Protein 3WI5 (pdb70)

Structure (mmCIF, N/CA/C/O backbone):
data_3WI5
#
_entry.id   3WI5
#
_cell.length_a   143.486
_cell.length_b   143.486
_cell.length_c   178.420
_cell.angle_alpha   90.00
_cell.angle_beta   90.00
_cell.angle_gamma   120.00
#
_symmetry.space_group_name_H-M   'H 3 2'
#
loop_
_entity.id
_entity.type
_entity.pdbx_description
1 polymer 'Major outer membrane protein P.IB'
2 non-polymer 'CITRATE ANION'
3 water water
#
loop_
_atom_site.group_PDB
_atom_site.id
_atom_site.type_symbol
_atom_site.label_atom_id
_atom_site.label_alt_id
_atom_site.label_comp_id
_atom_site.label_asym_id
_atom_site.label_entity_id
_atom_site.label_seq_id
_atom_site.pdbx_PDB_ins_code
_atom_site.Cartn_x
_atom_site.Cartn_y
_atom_site.Cartn_z
_atom_site.occupancy
_atom_site.B_iso_or_equiv
_atom_site.auth_seq_id
_atom_site.auth_comp_id
_atom_site.auth_asym_id
_atom_site.auth_atom_id
_atom_site.pdbx_PDB_model_num
ATOM 1 N N . ASP A 1 1 ? -8.014 75.231 75.170 1.00 75.43 2 ASP A N 1
ATOM 2 C CA . ASP A 1 1 ? -6.734 74.637 74.718 1.00 83.24 2 ASP A CA 1
ATOM 3 C C . ASP A 1 1 ? -6.382 75.094 73.302 1.00 79.38 2 ASP A C 1
ATOM 4 O O . ASP A 1 1 ? -6.809 74.453 72.343 1.00 68.32 2 ASP A O 1
ATOM 9 N N . VAL A 1 2 ? -5.635 76.194 73.174 1.00 75.47 3 VAL A N 1
ATOM 10 C CA . VAL A 1 2 ? -5.186 76.658 71.853 1.00 58.24 3 VAL A CA 1
ATOM 11 C C . VAL A 1 2 ? -3.679 76.762 71.785 1.00 56.10 3 VAL A C 1
ATOM 12 O O . VAL A 1 2 ? -3.088 77.606 72.458 1.00 57.76 3 VAL A O 1
ATOM 16 N N . THR A 1 3 ? -3.071 75.903 70.961 1.00 49.20 4 THR A N 1
ATOM 17 C CA . THR A 1 3 ? -1.651 75.714 70.963 1.00 40.92 4 THR A CA 1
ATOM 18 C C . THR A 1 3 ? -1.012 76.109 69.620 1.00 44.75 4 THR A C 1
ATOM 19 O O . THR A 1 3 ? -1.487 75.716 68.520 1.00 44.25 4 THR A O 1
ATOM 23 N N . LEU A 1 4 ? 0.079 76.871 69.710 1.00 40.28 5 LEU A N 1
ATOM 24 C CA . LEU A 1 4 ? 0.939 77.175 68.570 1.00 37.87 5 LEU A CA 1
ATOM 25 C C . LEU A 1 4 ? 2.173 76.317 68.658 1.00 37.91 5 LEU A C 1
ATOM 26 O O . LEU A 1 4 ? 2.835 76.261 69.705 1.00 41.68 5 LEU A O 1
ATOM 31 N N . TYR A 1 5 ? 2.483 75.597 67.585 1.00 40.78 6 TYR A N 1
ATOM 32 C CA . TYR A 1 5 ? 3.588 74.629 67.614 1.00 37.15 6 TYR A CA 1
ATOM 33 C C . TYR A 1 5 ? 4.290 74.671 66.261 1.00 39.19 6 TYR A C 1
ATOM 34 O O . TYR A 1 5 ? 3.769 75.219 65.309 1.00 41.71 6 TYR A O 1
ATOM 43 N N . GLY A 1 6 ? 5.487 74.086 66.178 1.00 40.92 7 GLY A N 1
ATOM 44 C CA . GLY A 1 6 ? 6.119 73.955 64.896 1.00 38.08 7 GLY A CA 1
ATOM 45 C C . GLY A 1 6 ? 7.470 73.303 64.948 1.00 40.87 7 GLY A C 1
ATOM 46 O O . GLY A 1 6 ? 8.000 73.036 66.013 1.00 41.67 7 GLY A O 1
ATOM 47 N N . THR A 1 7 ? 8.046 73.106 63.762 1.00 37.89 8 THR A N 1
ATOM 48 C CA . THR A 1 7 ? 9.337 72.544 63.605 1.00 42.16 8 THR A CA 1
ATOM 49 C C . THR A 1 7 ? 10.114 73.432 62.657 1.00 38.40 8 THR A C 1
ATOM 50 O O . THR A 1 7 ? 9.694 73.619 61.525 1.00 39.39 8 THR A O 1
ATOM 54 N N . ILE A 1 8 ? 11.243 73.975 63.098 1.00 37.73 9 ILE A N 1
ATOM 55 C CA . ILE A 1 8 ? 12.089 74.726 62.185 1.00 33.03 9 ILE A CA 1
ATOM 56 C C . ILE A 1 8 ? 13.339 73.896 61.895 1.00 38.07 9 ILE A C 1
ATOM 57 O O . ILE A 1 8 ? 14.056 73.436 62.831 1.00 36.25 9 ILE A O 1
ATOM 62 N N . LYS A 1 9 ? 13.590 73.667 60.621 1.00 33.29 10 LYS A N 1
ATOM 63 C CA . LYS A 1 9 ? 14.709 72.840 60.245 1.00 36.72 10 LYS A CA 1
ATOM 64 C C . LYS A 1 9 ? 15.322 73.247 58.915 1.00 40.92 10 LYS A C 1
ATOM 65 O O . LYS A 1 9 ? 14.600 73.387 57.884 1.00 38.91 10 LYS A O 1
ATOM 71 N N . ALA A 1 10 ? 16.635 73.435 58.929 1.00 35.13 11 ALA A N 1
ATOM 72 C CA . ALA A 1 10 ? 17.350 73.854 57.731 1.00 40.42 11 ALA A CA 1
ATOM 73 C C . ALA A 1 10 ? 18.793 73.400 57.811 1.00 42.79 11 ALA A C 1
ATOM 74 O O . ALA A 1 10 ? 19.293 73.078 58.903 1.00 47.44 11 ALA A O 1
ATOM 76 N N . GLY A 1 11 ? 19.469 73.364 56.662 1.00 40.35 12 GLY A N 1
ATOM 77 C CA . GLY A 1 11 ? 20.907 73.109 56.666 1.00 38.46 12 GLY A CA 1
ATOM 78 C C . GLY A 1 11 ? 21.497 73.375 55.296 1.00 41.40 12 GLY A C 1
ATOM 79 O O . GLY A 1 11 ? 20.983 74.210 54.526 1.00 41.88 12 GLY A O 1
ATOM 80 N N . VAL A 1 12 ? 22.566 72.638 54.963 1.00 35.60 13 VAL A N 1
ATOM 81 C CA . VAL A 1 12 ? 23.173 72.765 53.672 1.00 38.17 13 VAL A CA 1
ATOM 82 C C . VAL A 1 12 ? 23.448 71.416 53.071 1.00 38.63 13 VAL A C 1
ATOM 83 O O . VAL A 1 12 ? 23.860 70.518 53.770 1.00 41.34 13 VAL A O 1
ATOM 87 N N . GLU A 1 13 ? 23.195 71.259 51.774 1.00 37.66 14 GLU A N 1
ATOM 88 C CA . GLU A 1 13 ? 23.399 69.986 51.137 1.00 37.57 14 GLU A CA 1
ATOM 89 C C . GLU A 1 13 ? 24.250 70.140 49.900 1.00 39.38 14 GLU A C 1
ATOM 90 O O . GLU A 1 13 ? 24.166 71.142 49.192 1.00 44.62 14 GLU A O 1
ATOM 96 N N . THR A 1 14 ? 25.079 69.134 49.628 1.00 37.39 15 THR A N 1
ATOM 97 C CA . THR A 1 14 ? 25.848 69.092 48.402 1.00 38.06 15 THR A CA 1
ATOM 98 C C . THR A 1 14 ? 25.618 67.724 47.827 1.00 39.61 15 THR A C 1
ATOM 99 O O . THR A 1 14 ? 25.399 66.754 48.581 1.00 41.95 15 THR A O 1
ATOM 103 N N . SER A 1 15 ? 25.638 67.622 46.507 1.00 40.17 16 SER A N 1
ATOM 104 C CA . SER A 1 15 ? 25.387 66.346 45.855 1.00 37.81 16 SER A CA 1
ATOM 105 C C . SER A 1 15 ? 26.084 66.326 44.496 1.00 41.38 16 SER A C 1
ATOM 106 O O . SER A 1 15 ? 26.432 67.369 43.942 1.00 38.73 16 SER A O 1
ATOM 109 N N . ARG A 1 16 ? 26.172 65.141 43.910 1.00 43.77 17 ARG A N 1
ATOM 110 C CA . ARG A 1 16 ? 26.836 64.973 42.627 1.00 46.05 17 ARG A CA 1
ATOM 111 C C . ARG A 1 16 ? 26.191 63.789 41.919 1.00 48.42 17 ARG A C 1
ATOM 112 O O . ARG A 1 16 ? 26.143 62.696 42.465 1.00 49.56 17 ARG A O 1
ATOM 120 N N . SER A 1 17 ? 25.673 64.032 40.729 1.00 48.48 18 SER A N 1
ATOM 121 C CA . SER A 1 17 ? 24.902 63.057 39.958 1.00 51.99 18 SER A CA 1
ATOM 122 C C . SER A 1 17 ? 25.655 62.684 38.682 1.00 54.88 18 SER A C 1
ATOM 123 O O . SER A 1 17 ? 25.981 63.554 37.886 1.00 58.05 18 SER A O 1
ATOM 126 N N . VAL A 1 18 ? 25.936 61.401 38.488 1.00 55.75 19 VAL A N 1
ATOM 127 C CA . VAL A 1 18 ? 26.750 60.941 37.352 1.00 50.83 19 VAL A CA 1
ATOM 128 C C . VAL A 1 18 ? 26.012 59.939 36.472 1.00 58.81 19 VAL A C 1
ATOM 129 O O . VAL A 1 18 ? 25.549 58.903 36.957 1.00 62.91 19 VAL A O 1
ATOM 133 N N . PHE A 1 19 ? 25.860 60.244 35.190 1.00 54.99 20 PHE A N 1
ATOM 134 C CA . PHE A 1 19 ? 25.314 59.275 34.251 1.00 57.71 20 PHE A CA 1
ATOM 135 C C . PHE A 1 19 ? 26.485 58.578 33.556 1.00 62.48 20 PHE A C 1
ATOM 136 O O . PHE A 1 19 ? 27.315 59.226 32.907 1.00 65.28 20 PHE A O 1
ATOM 144 N N . HIS A 1 20 ? 26.586 57.274 33.741 1.00 72.08 21 HIS A N 1
ATOM 145 C CA . HIS A 1 20 ? 27.480 56.454 32.925 1.00 74.00 21 HIS A CA 1
ATOM 146 C C . HIS A 1 20 ? 26.593 55.839 31.882 1.00 83.69 21 HIS A C 1
ATOM 147 O O . HIS A 1 20 ? 25.479 55.377 32.179 1.00 93.29 21 HIS A O 1
ATOM 154 N N . GLN A 1 21 ? 27.038 55.866 30.628 1.00 89.76 22 GLN A N 1
ATOM 155 C CA . GLN A 1 21 ? 26.285 55.207 29.554 1.00 100.93 22 GLN A CA 1
ATOM 156 C C . GLN A 1 21 ? 27.126 54.259 28.716 1.00 105.31 22 GLN A C 1
ATOM 157 O O . GLN A 1 21 ? 27.081 54.331 27.492 1.00 100.56 22 GLN A O 1
ATOM 163 N N . ASN A 1 22 ? 27.876 53.382 29.402 1.00 107.79 23 ASN A N 1
ATOM 164 C CA . ASN A 1 22 ? 28.854 52.454 28.813 1.00 107.34 23 ASN A CA 1
ATOM 165 C C . ASN A 1 22 ? 30.078 53.134 28.235 1.00 109.54 23 ASN A C 1
ATOM 166 O O . ASN A 1 22 ? 30.957 52.465 27.699 1.00 93.16 23 ASN A O 1
ATOM 171 N N . GLY A 1 23 ? 30.148 54.466 28.322 1.00 108.88 24 GLY A N 1
ATOM 172 C CA . GLY A 1 23 ? 31.285 55.208 27.768 1.00 111.41 24 GLY A CA 1
ATOM 173 C C . GLY A 1 23 ? 31.946 55.842 28.962 1.00 100.72 24 GLY A C 1
ATOM 174 O O . GLY A 1 23 ? 32.788 56.728 28.824 1.00 89.76 24 GLY A O 1
ATOM 175 N N . GLN A 1 24 ? 31.562 55.335 30.138 1.00 99.10 25 GLN A N 1
ATOM 176 C CA . GLN A 1 24 ? 31.769 56.022 31.392 1.00 95.7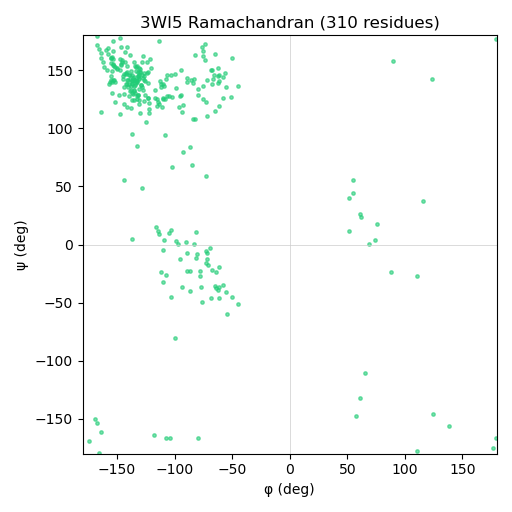9 25 GLN A CA 1
ATOM 177 C C . GLN A 1 24 ? 31.028 57.374 31.187 1.00 82.40 25 GLN A C 1
ATOM 178 O O . GLN A 1 24 ? 30.026 57.430 30.470 1.00 78.77 25 GLN A O 1
ATOM 184 N N . VAL A 1 25 ? 31.506 58.460 31.787 1.00 76.56 26 VAL A N 1
ATOM 185 C CA . VAL A 1 25 ? 30.641 59.633 31.939 1.00 63.04 26 VAL A CA 1
ATOM 186 C C . VAL A 1 25 ? 30.018 60.318 30.714 1.00 57.36 26 VAL A C 1
ATOM 187 O O . VAL A 1 25 ? 30.698 60.720 29.774 1.00 60.79 26 VAL A O 1
ATOM 191 N N . THR A 1 26 ? 28.706 60.463 30.742 1.00 56.20 27 THR A N 1
ATOM 192 C CA . THR A 1 26 ? 27.964 61.174 29.702 1.00 54.44 27 THR A CA 1
ATOM 193 C C . THR A 1 26 ? 27.464 62.550 30.256 1.00 58.18 27 THR A C 1
ATOM 194 O O . THR A 1 26 ? 27.233 63.490 29.496 1.00 52.75 27 THR A O 1
ATOM 198 N N . GLU A 1 27 ? 27.282 62.625 31.577 1.00 52.35 28 GLU A N 1
ATOM 199 C CA . GLU A 1 27 ? 26.766 63.804 32.234 1.00 56.27 28 GLU A CA 1
ATOM 200 C C . GLU A 1 27 ? 27.267 63.778 33.692 1.00 54.04 28 GLU A C 1
ATOM 201 O O . GLU A 1 27 ? 27.360 62.704 34.305 1.00 53.34 28 GLU A O 1
ATOM 207 N N . VAL A 1 28 ? 27.616 64.952 34.225 1.00 46.43 29 VAL A N 1
ATOM 208 C CA . VAL A 1 28 ? 27.954 65.117 35.638 1.00 53.72 29 VAL A CA 1
ATOM 209 C C . VAL A 1 28 ? 27.345 66.452 36.036 1.00 54.25 29 VAL A C 1
ATOM 210 O O . VAL A 1 28 ? 27.734 67.503 35.495 1.00 55.02 29 VAL A O 1
ATOM 214 N N . THR A 1 29 ? 26.417 66.433 36.982 1.00 49.87 30 THR A N 1
ATOM 215 C CA . THR A 1 29 ? 25.900 67.677 37.523 1.00 51.24 30 THR A CA 1
ATOM 216 C C . THR A 1 29 ? 26.103 67.687 39.031 1.00 55.45 30 THR A C 1
ATOM 217 O O . THR A 1 29 ? 26.095 66.632 39.684 1.00 51.12 30 THR A O 1
ATOM 221 N N . THR A 1 30 ? 26.316 68.883 39.574 1.00 47.31 31 THR A N 1
ATOM 222 C CA . THR A 1 30 ? 26.507 69.073 40.966 1.00 45.88 31 THR A CA 1
ATOM 223 C C . THR A 1 30 ? 25.537 70.134 41.488 1.00 44.82 31 THR A C 1
ATOM 224 O O . THR A 1 30 ? 24.971 70.873 40.733 1.00 54.40 31 THR A O 1
ATOM 228 N N . ALA A 1 31 ? 25.348 70.155 42.796 1.00 41.85 32 ALA A N 1
ATOM 229 C CA . ALA A 1 31 ? 24.403 70.996 43.463 1.00 47.48 32 ALA A CA 1
ATOM 230 C C . ALA A 1 31 ? 24.933 71.194 44.896 1.00 43.07 32 ALA A C 1
ATOM 231 O O . ALA A 1 31 ? 25.312 70.243 45.556 1.00 45.30 32 ALA A O 1
ATOM 233 N N . THR A 1 32 ? 24.988 72.438 45.332 1.00 42.13 33 THR A N 1
ATOM 234 C CA . THR A 1 32 ? 25.404 72.770 46.691 1.00 44.05 33 THR A CA 1
ATOM 235 C C . THR A 1 32 ? 24.525 73.965 47.073 1.00 43.01 33 THR A C 1
ATOM 236 O O . THR A 1 32 ? 24.543 74.967 46.434 1.00 45.48 33 THR A O 1
ATOM 240 N N . GLY A 1 33 ? 23.750 73.838 48.118 1.00 40.17 34 GLY A N 1
ATOM 241 C CA . GLY A 1 33 ? 22.814 74.855 48.448 1.00 35.72 34 GLY A CA 1
ATOM 242 C C . GLY A 1 33 ? 22.384 74.813 49.883 1.00 37.95 34 GLY A C 1
ATOM 243 O O . GLY A 1 33 ? 22.395 73.745 50.514 1.00 36.31 34 GLY A O 1
ATOM 244 N N . ILE A 1 34 ? 22.052 75.983 50.418 1.00 38.79 35 ILE A N 1
ATOM 245 C CA . ILE A 1 34 ? 21.339 76.043 51.699 1.00 41.42 35 ILE A CA 1
ATOM 246 C C . ILE A 1 34 ? 19.884 75.651 51.409 1.00 40.13 35 ILE A C 1
ATOM 247 O O . ILE A 1 34 ? 19.326 76.098 50.405 1.00 40.04 35 ILE A O 1
ATOM 252 N N . VAL A 1 35 ? 19.278 74.814 52.253 1.00 36.46 36 VAL A N 1
ATOM 253 C CA . VAL A 1 35 ? 17.937 74.357 52.016 1.00 35.79 36 VAL A CA 1
ATOM 254 C C . VAL A 1 35 ? 17.116 74.250 53.286 1.00 40.41 36 VAL A C 1
ATOM 255 O O . VAL A 1 35 ? 17.638 74.058 54.402 1.00 38.84 36 VAL A O 1
ATOM 259 N N . ASP A 1 36 ? 15.799 74.385 53.114 1.00 39.45 37 ASP A N 1
ATOM 260 C CA . ASP A 1 36 ? 14.891 74.190 54.215 1.00 40.77 37 ASP A CA 1
ATOM 261 C C . ASP A 1 36 ? 14.559 72.708 54.177 1.00 39.53 37 ASP A C 1
ATOM 262 O O . ASP A 1 36 ? 14.483 72.140 53.089 1.00 39.23 37 ASP A O 1
ATOM 267 N N . LEU A 1 37 ? 14.408 72.087 55.356 1.00 36.59 38 LEU A N 1
ATOM 268 C CA . LEU A 1 37 ? 14.199 70.638 55.389 1.00 37.35 38 LEU A CA 1
ATOM 269 C C . LEU A 1 37 ? 12.704 70.297 55.665 1.00 37.01 38 LEU A C 1
ATOM 270 O O . LEU A 1 37 ? 12.354 69.170 55.952 1.00 42.65 38 LEU A O 1
ATOM 275 N N . GLY A 1 38 ? 11.846 71.291 55.571 1.00 34.94 39 GLY A N 1
ATOM 276 C CA . GLY A 1 38 ? 10.407 71.071 55.737 1.00 34.78 39 GLY A CA 1
ATOM 277 C C . GLY A 1 38 ? 9.823 71.780 56.955 1.00 38.94 39 GLY A C 1
ATOM 278 O O . GLY A 1 38 ? 8.942 71.211 57.642 1.00 38.60 39 GLY A O 1
ATOM 279 N N . SER A 1 39 ? 10.318 72.987 57.245 1.00 31.35 40 SER A N 1
ATOM 280 C CA . SER A 1 39 ? 9.788 73.761 58.368 1.00 33.91 40 SER A CA 1
ATOM 28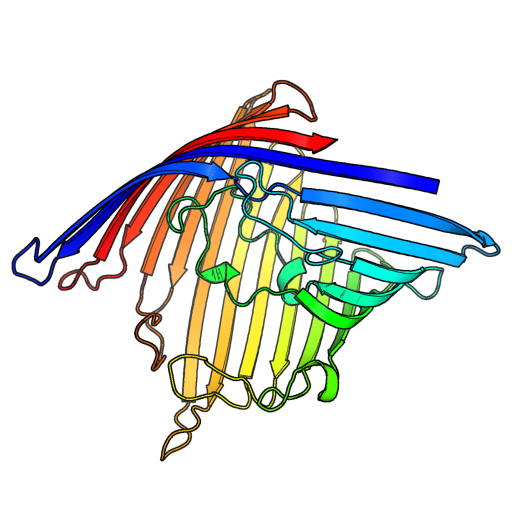1 C C . SER A 1 39 ? 8.308 74.046 58.294 1.00 37.93 40 SER A C 1
ATOM 282 O O . SER A 1 39 ? 7.748 74.303 57.189 1.00 34.51 40 SER A O 1
ATOM 285 N N . LYS A 1 40 ? 7.672 74.038 59.460 1.00 38.81 41 LYS A N 1
ATOM 286 C CA . LYS A 1 40 ? 6.225 74.143 59.522 1.00 38.33 41 LYS A CA 1
ATOM 287 C C . LYS A 1 40 ? 5.766 74.815 60.785 1.00 39.22 41 LYS A C 1
ATOM 288 O O . LYS A 1 40 ? 6.452 74.766 61.824 1.00 36.27 41 LYS A O 1
ATOM 294 N N . ILE A 1 41 ? 4.597 75.457 60.674 1.00 35.75 42 ILE A N 1
ATOM 295 C CA . ILE A 1 41 ? 3.992 76.129 61.812 1.00 35.48 42 ILE A CA 1
ATOM 296 C C . ILE A 1 41 ? 2.514 75.760 61.810 1.00 38.49 42 ILE A C 1
ATOM 297 O O . ILE A 1 41 ? 1.870 75.733 60.726 1.00 41.35 42 ILE A O 1
ATOM 302 N N . GLY A 1 42 ? 1.974 75.452 62.972 1.00 36.97 43 GLY A N 1
ATOM 303 C CA . GLY A 1 42 ? 0.577 75.072 63.065 1.00 40.53 43 GLY A CA 1
ATOM 304 C C . GLY A 1 42 ? -0.162 75.663 64.255 1.00 42.81 43 GLY A C 1
ATOM 305 O O . GLY A 1 42 ? 0.449 76.153 65.221 1.00 42.00 43 GLY A O 1
ATOM 306 N N . PHE A 1 43 ? -1.493 75.625 64.170 1.00 39.86 44 PHE A N 1
ATOM 307 C CA . PHE A 1 43 ? -2.337 76.007 65.276 1.00 38.03 44 PHE A CA 1
ATOM 308 C C . PHE A 1 43 ? -3.264 74.836 65.514 1.00 38.97 44 PHE A C 1
ATOM 309 O O . PHE A 1 43 ? -3.743 74.213 64.563 1.00 40.74 44 PHE A O 1
ATOM 317 N N . LYS A 1 44 ? -3.531 74.522 66.771 1.00 39.92 45 LYS A N 1
ATOM 318 C CA . LYS A 1 44 ? -4.427 73.400 67.057 1.00 40.81 45 LYS A CA 1
ATOM 319 C C . LYS A 1 44 ? -5.101 73.613 68.403 1.00 47.95 45 LYS A C 1
ATOM 320 O O . LYS A 1 44 ? -4.612 74.386 69.267 1.00 41.27 45 LYS A O 1
ATOM 326 N N . GLY A 1 45 ? -6.227 72.913 68.584 1.00 40.83 46 GLY A N 1
ATOM 327 C CA . GLY A 1 45 ? -6.875 72.963 69.845 1.00 41.28 46 GLY A CA 1
ATOM 328 C C . GLY A 1 45 ? -7.807 71.818 70.078 1.00 46.30 46 GLY A C 1
ATOM 329 O O . GLY A 1 45 ? -8.169 71.055 69.153 1.00 42.73 46 GLY A O 1
ATOM 330 N N . GLN A 1 46 ? -8.229 71.692 71.335 1.00 47.80 47 GLN A N 1
ATOM 331 C CA . GLN A 1 46 ? -9.311 70.788 71.635 1.00 50.73 47 GLN A CA 1
ATOM 332 C C . GLN A 1 46 ? -10.217 71.346 72.719 1.00 53.38 47 GLN A C 1
ATOM 333 O O . GLN A 1 46 ? -9.810 72.191 73.506 1.00 50.67 47 GLN A O 1
ATOM 339 N N . GLU A 1 47 ? -11.460 70.863 72.743 1.00 53.82 48 GLU A N 1
ATOM 340 C CA . GLU A 1 47 ? -12.386 71.219 73.813 1.00 51.39 48 GLU A CA 1
ATOM 341 C C . GLU A 1 47 ? -13.104 69.993 74.381 1.00 49.61 48 GLU A C 1
ATOM 342 O O . GLU A 1 47 ? -13.734 69.214 73.648 1.00 48.59 48 GLU A O 1
ATOM 348 N N . ASP A 1 48 ? -12.999 69.837 75.692 1.00 50.96 49 ASP A N 1
ATOM 349 C CA . ASP A 1 48 ? -13.734 68.817 76.422 1.00 53.47 49 ASP A CA 1
ATOM 350 C C . ASP A 1 48 ? -15.249 69.132 76.327 1.00 52.47 49 ASP A C 1
ATOM 351 O O . ASP A 1 48 ? -15.691 70.159 76.811 1.00 58.25 49 ASP A O 1
ATOM 356 N N . LEU A 1 49 ? -16.028 68.274 75.675 1.00 55.58 50 LEU A N 1
ATOM 357 C CA . LEU A 1 49 ? -17.483 68.507 75.518 1.00 57.11 50 LEU A CA 1
ATOM 358 C C . LEU A 1 49 ? -18.307 67.716 76.557 1.00 56.32 50 LEU A C 1
ATOM 359 O O . LEU A 1 49 ? -19.524 67.742 76.541 1.00 54.45 50 LEU A O 1
ATOM 364 N N . GLY A 1 50 ? -17.621 67.012 77.447 1.00 55.91 51 GLY A N 1
ATOM 365 C CA . GLY A 1 50 ? -18.275 66.223 78.482 1.00 56.59 51 GLY A CA 1
ATOM 366 C C . GLY A 1 50 ? -18.568 64.809 78.020 1.00 63.30 51 GLY A C 1
ATOM 367 O O . GLY A 1 50 ? -18.664 64.539 76.823 1.00 60.74 51 GLY A O 1
ATOM 368 N N . ASN A 1 51 ? -18.731 63.904 78.979 1.00 70.78 52 ASN A N 1
ATOM 369 C CA . ASN A 1 51 ? -18.974 62.487 78.675 1.00 66.32 52 ASN A CA 1
ATOM 370 C C . ASN A 1 51 ? -17.820 61.860 77.891 1.00 59.08 52 ASN A C 1
ATOM 371 O O . ASN A 1 51 ? -18.026 60.904 77.142 1.00 55.94 52 ASN A O 1
ATOM 376 N N . GLY A 1 52 ? -16.617 62.408 78.052 1.00 57.05 53 GLY A N 1
ATOM 377 C CA . GLY A 1 52 ? -15.451 61.914 77.316 1.00 58.88 53 GLY A CA 1
ATOM 378 C C . GLY A 1 52 ? -15.402 62.289 75.824 1.00 54.42 53 GLY A C 1
ATOM 379 O O . GLY A 1 52 ? -14.504 61.860 75.110 1.00 60.36 53 GLY A O 1
ATOM 380 N N . LEU A 1 53 ? -16.365 63.087 75.371 1.00 47.01 54 LEU A N 1
ATOM 381 C CA . LEU A 1 53 ? -16.391 63.568 74.027 1.00 50.17 54 LEU A CA 1
ATOM 382 C C . LEU A 1 53 ? -15.503 64.807 73.859 1.00 51.39 54 LEU A C 1
ATOM 383 O O . LEU A 1 53 ? -15.456 65.654 74.762 1.00 51.78 54 LEU A O 1
ATOM 388 N N . LYS A 1 54 ? -14.819 64.921 72.716 1.00 46.97 55 LYS A N 1
ATOM 389 C CA . LYS A 1 54 ? -13.987 66.112 72.455 1.00 47.25 55 LYS A CA 1
ATOM 390 C C . LYS A 1 54 ? -14.056 66.675 71.037 1.00 45.68 55 LYS A C 1
ATOM 391 O O . LYS A 1 54 ? -14.106 65.913 70.045 1.00 46.74 55 LYS A O 1
ATOM 397 N N . ALA A 1 55 ? -14.015 68.005 70.941 1.00 39.32 56 ALA A N 1
ATOM 398 C CA . ALA A 1 55 ? -13.837 68.676 69.658 1.00 39.38 56 ALA A CA 1
ATOM 399 C C . ALA A 1 55 ? -12.300 68.834 69.461 1.00 40.91 56 ALA A C 1
ATOM 400 O O . ALA A 1 55 ? -11.600 69.124 70.419 1.00 39.63 56 ALA A O 1
ATOM 402 N N . ILE A 1 56 ? -11.840 68.623 68.234 1.00 34.97 57 ILE A N 1
ATOM 403 C CA . ILE A 1 56 ? -10.439 68.756 67.853 1.00 42.76 57 ILE A CA 1
ATOM 404 C C . ILE A 1 56 ? -10.329 69.510 66.526 1.00 39.19 57 ILE A C 1
ATOM 405 O O . ILE A 1 56 ? -11.170 69.357 65.635 1.00 39.21 57 ILE A O 1
ATOM 410 N N . TRP A 1 57 ? -9.291 70.327 66.396 1.00 36.25 58 TRP A N 1
ATOM 411 C CA . TRP A 1 57 ? -9.041 71.047 65.158 1.00 37.44 58 TRP A CA 1
ATOM 412 C C . TRP A 1 57 ? -7.585 71.348 65.041 1.00 36.53 58 TRP A C 1
ATOM 413 O O . TRP A 1 57 ? -6.912 71.498 66.066 1.00 34.14 58 TRP A O 1
ATOM 424 N N . GLN A 1 58 ? -7.119 71.530 63.786 1.00 33.43 59 GLN A N 1
ATOM 425 C CA . GLN A 1 58 ? -5.760 71.924 63.516 1.00 36.68 59 GLN A CA 1
ATOM 426 C C . GLN A 1 58 ? -5.665 72.644 62.168 1.00 35.72 59 GLN A C 1
ATOM 427 O O . GLN A 1 58 ? -6.276 72.219 61.201 1.00 36.05 59 GLN A O 1
ATOM 433 N N . VAL A 1 59 ? -4.859 73.696 62.099 1.00 32.39 60 VAL A N 1
ATOM 434 C CA . VAL A 1 59 ? -4.571 74.360 60.857 1.00 38.24 60 VAL A CA 1
ATOM 435 C C . VAL A 1 59 ? -3.069 74.481 60.790 1.00 40.34 60 VAL A C 1
ATOM 436 O O . VAL A 1 59 ? -2.452 75.166 61.604 1.00 37.51 60 VAL A O 1
ATOM 440 N N . GLU A 1 60 ? -2.475 73.759 59.837 1.00 40.93 61 GLU A N 1
ATOM 441 C CA . GLU A 1 60 ? -1.031 73.612 59.784 1.00 37.03 61 GLU A CA 1
ATOM 442 C C . GLU A 1 60 ? -0.537 73.943 58.392 1.00 38.79 61 GLU A C 1
ATOM 443 O O . GLU A 1 60 ? -1.145 73.516 57.361 1.00 34.91 61 GLU A O 1
ATOM 449 N N . GLN A 1 61 ? 0.573 74.685 58.344 1.00 36.81 62 GLN A N 1
ATOM 450 C CA . GLN A 1 61 ? 1.056 75.285 57.087 1.00 35.15 62 GLN A CA 1
ATOM 451 C C . GLN A 1 61 ? 2.538 74.974 56.877 1.00 38.09 62 GLN A C 1
ATOM 452 O O . GLN A 1 61 ? 3.329 74.925 57.845 1.00 35.45 62 GLN A O 1
ATOM 458 N N . LYS A 1 62 ? 2.929 74.913 55.612 1.00 36.09 63 LYS A N 1
ATOM 459 C CA . LYS A 1 62 ? 4.340 74.980 55.288 1.00 37.51 63 LYS A CA 1
ATOM 460 C C . LYS A 1 62 ? 4.889 76.361 55.619 1.00 39.21 63 LYS A C 1
ATOM 461 O O . LYS A 1 62 ? 4.237 77.376 55.329 1.00 41.59 63 LYS A O 1
ATOM 467 N N . ALA A 1 63 ? 6.083 76.415 56.202 1.00 34.78 64 ALA A N 1
ATOM 468 C CA . ALA A 1 63 ? 6.706 77.707 56.523 1.00 36.31 64 ALA A CA 1
ATOM 469 C C . ALA A 1 63 ? 8.231 77.630 56.327 1.00 33.06 64 ALA A C 1
ATOM 470 O O . ALA A 1 63 ? 8.958 77.888 57.251 1.00 32.74 64 ALA A O 1
ATOM 472 N N . SER A 1 64 ? 8.672 77.240 55.156 1.00 33.97 65 SER A N 1
ATOM 473 C CA . SER A 1 64 ? 10.100 77.229 54.802 1.00 37.17 65 SER A CA 1
ATOM 474 C C . SER A 1 64 ? 10.845 78.516 55.229 1.00 38.96 65 SER A C 1
ATOM 475 O O . SER A 1 64 ? 10.358 79.661 55.090 1.00 37.42 65 SER A O 1
ATOM 478 N N . ILE A 1 65 ? 12.014 78.312 55.780 1.00 41.25 66 ILE A N 1
ATOM 479 C CA . ILE A 1 65 ? 12.855 79.392 56.320 1.00 40.93 66 ILE A CA 1
ATOM 480 C C . ILE A 1 65 ? 13.575 80.025 55.143 1.00 45.98 66 ILE A C 1
ATOM 481 O O . ILE A 1 65 ? 14.164 81.113 55.281 1.00 51.41 66 ILE A O 1
ATOM 486 N N . ALA A 1 66 ? 13.450 79.399 53.970 1.00 48.71 67 ALA A N 1
ATOM 487 C CA . ALA A 1 66 ? 13.831 80.047 52.689 1.00 53.90 67 ALA A CA 1
ATOM 488 C C . ALA A 1 66 ? 12.841 81.156 52.317 1.00 57.32 67 ALA A C 1
ATOM 489 O O . ALA A 1 66 ? 13.130 82.006 51.453 1.00 67.63 67 ALA A O 1
ATOM 491 N N . GLY A 1 67 ? 11.663 81.152 52.920 1.00 49.49 68 GLY A N 1
ATOM 492 C CA . GLY A 1 67 ? 10.667 82.150 52.567 1.00 50.76 68 GLY A CA 1
ATOM 493 C C . GLY A 1 67 ? 9.968 81.897 51.241 1.00 56.62 68 GLY A C 1
ATOM 494 O O . GLY A 1 67 ? 9.337 82.817 50.736 1.00 52.14 68 GLY A O 1
ATOM 495 N N . THR A 1 68 ? 10.044 80.659 50.715 1.00 56.68 69 THR A N 1
ATOM 496 C CA . THR A 1 68 ? 9.428 80.287 49.437 1.00 48.85 69 THR A CA 1
ATOM 497 C C . THR A 1 68 ? 7.913 79.832 49.494 1.00 46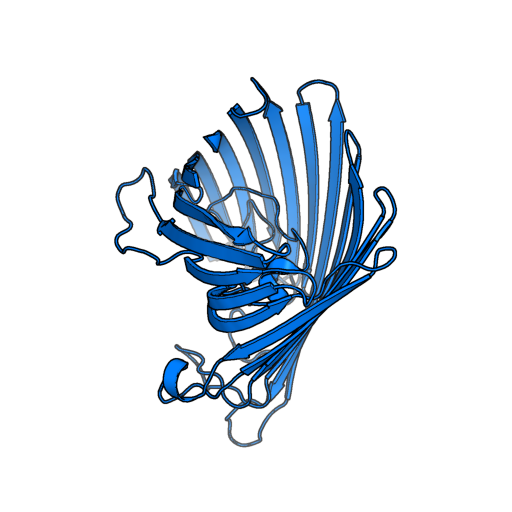.66 69 THR A C 1
ATOM 498 O O . THR A 1 68 ? 7.183 79.897 48.485 1.00 43.94 69 THR A O 1
ATOM 502 N N . ASP A 1 69 ? 7.438 79.368 50.647 1.00 39.71 70 ASP A N 1
ATOM 503 C CA . ASP A 1 69 ? 6.072 78.798 50.723 1.00 37.85 70 ASP A CA 1
ATOM 504 C C . ASP A 1 69 ? 4.983 79.877 50.866 1.00 40.72 70 ASP A C 1
ATOM 505 O O . ASP A 1 69 ? 5.247 81.056 51.255 1.00 36.73 70 ASP A O 1
ATOM 510 N N . SER A 1 70 ? 3.749 79.470 50.589 1.00 34.44 71 SER A N 1
ATOM 511 C CA . SER A 1 70 ? 2.583 80.337 50.865 1.00 37.47 71 SER A CA 1
ATOM 512 C C . SER A 1 70 ? 1.348 79.470 50.886 1.00 38.77 71 SER A C 1
ATOM 513 O O . SER A 1 70 ? 1.280 78.421 50.187 1.00 36.89 71 SER A O 1
ATOM 516 N N . GLY A 1 71 ? 0.344 79.906 51.637 1.00 35.55 72 GLY A N 1
ATOM 517 C CA . GLY A 1 71 ? -0.796 79.116 51.884 1.00 31.70 72 GLY A CA 1
ATOM 518 C C . GLY A 1 71 ? -1.053 78.914 53.377 1.00 39.98 72 GLY A C 1
ATOM 519 O O . GLY A 1 71 ? -0.137 78.726 54.190 1.00 39.58 72 GLY A O 1
ATOM 520 N N . TRP A 1 72 ? -2.335 78.926 53.733 1.00 41.31 73 TRP A N 1
ATOM 521 C CA . TRP A 1 72 ? -2.781 78.457 55.008 1.00 36.38 73 TRP A CA 1
ATOM 522 C C . TRP A 1 72 ? -3.325 77.052 54.839 1.00 39.39 73 TRP A C 1
ATOM 523 O O . TRP A 1 72 ? -3.867 76.707 53.809 1.00 37.55 73 TRP A O 1
ATOM 534 N N . GLY A 1 73 ? -3.143 76.224 55.873 1.00 36.35 74 GLY A N 1
ATOM 535 C CA . GLY A 1 73 ? -3.705 74.921 55.907 1.00 35.05 74 GLY A CA 1
ATOM 536 C C . GLY A 1 73 ? -3.277 73.965 54.846 1.00 40.39 74 GLY A C 1
ATOM 537 O O . GLY A 1 73 ? -3.981 72.992 54.580 1.00 43.17 74 GLY A O 1
ATOM 538 N N . ASN A 1 74 ? -2.093 74.192 54.258 1.00 41.19 75 ASN A N 1
ATOM 539 C CA . ASN A 1 74 ? -1.612 73.334 53.165 1.00 33.71 75 ASN A CA 1
ATOM 540 C C . ASN A 1 74 ? -0.803 72.156 53.669 1.00 36.33 75 ASN A C 1
ATOM 541 O O . ASN A 1 74 ? -0.244 71.391 52.892 1.00 38.42 75 ASN A O 1
ATOM 546 N N . ARG A 1 75 ? -0.670 72.023 54.986 1.00 41.87 76 ARG A N 1
ATOM 547 C CA . ARG A 1 75 ? -0.214 70.756 55.589 1.00 42.46 76 ARG A CA 1
ATOM 548 C C . ARG A 1 75 ? -1.471 70.151 56.264 1.00 41.08 76 ARG A C 1
ATOM 549 O O . ARG A 1 75 ? -2.565 70.665 56.085 1.00 53.01 76 ARG A O 1
ATOM 557 N N . GLN A 1 76 ? -1.327 69.155 57.113 1.00 37.07 77 GLN A N 1
ATOM 558 C CA . GLN A 1 76 ? -2.504 68.551 57.710 1.00 39.26 77 GLN A CA 1
ATOM 559 C C . GLN A 1 76 ? -3.395 69.489 58.583 1.00 39.91 77 GLN A C 1
ATOM 560 O O . GLN A 1 76 ? -2.970 70.013 59.614 1.00 39.19 77 GLN A O 1
ATOM 566 N N . SER A 1 77 ? -4.643 69.626 58.147 1.00 33.64 78 SER A N 1
ATOM 567 C CA . SER A 1 77 ? -5.616 70.548 58.725 1.00 37.08 78 SER A CA 1
ATOM 568 C C . SER A 1 77 ? -6.985 69.883 58.728 1.00 35.13 78 SER A C 1
ATOM 569 O O . SER A 1 77 ? -7.381 69.217 57.762 1.00 32.55 78 SER A O 1
ATOM 572 N N . PHE A 1 78 ? -7.726 70.052 59.820 1.00 33.31 79 PHE A N 1
ATOM 573 C CA . PHE A 1 78 ? -8.949 69.292 59.989 1.00 33.58 79 PHE A CA 1
ATOM 574 C C . PHE A 1 78 ? -9.791 69.874 61.097 1.00 35.08 79 PHE A C 1
ATOM 575 O O . PHE A 1 78 ? -9.315 70.725 61.863 1.00 33.04 79 PHE A O 1
ATOM 583 N N . ILE A 1 79 ? -11.051 69.397 61.168 1.00 34.35 80 ILE A N 1
ATOM 584 C CA . ILE A 1 79 ? -11.850 69.511 62.374 1.00 31.66 80 ILE A CA 1
ATOM 585 C C . ILE A 1 79 ? -12.473 68.096 62.569 1.00 38.19 80 ILE A C 1
ATOM 586 O O . ILE A 1 79 ? -12.672 67.338 61.612 1.00 35.12 80 ILE A O 1
ATOM 591 N N . GLY A 1 80 ? -12.771 67.740 63.813 1.00 36.20 81 GLY A N 1
ATOM 592 C CA . GLY A 1 80 ? -13.490 66.540 64.070 1.00 34.78 81 GLY A CA 1
ATOM 593 C C . GLY A 1 80 ? -13.865 66.350 65.528 1.00 39.50 81 GLY A C 1
ATOM 594 O O . GLY A 1 80 ? -13.711 67.251 66.364 1.00 38.72 81 GLY A O 1
ATOM 595 N N . LEU A 1 81 ? -14.335 65.140 65.818 1.00 39.35 82 LEU A N 1
ATOM 596 C CA . LEU A 1 81 ? -14.764 64.768 67.157 1.00 42.50 82 LEU A CA 1
ATOM 597 C C . LEU A 1 81 ? -14.060 63.503 67.594 1.00 42.72 82 LEU A C 1
ATOM 598 O O . LEU A 1 81 ? -13.770 62.619 66.786 1.00 43.59 82 LEU A O 1
ATOM 603 N N . LYS A 1 82 ? -13.813 63.406 68.883 1.00 47.31 83 LYS A N 1
ATOM 604 C CA . LYS A 1 82 ? -13.196 62.224 69.426 1.00 50.05 83 LYS A CA 1
ATOM 605 C C . LYS A 1 82 ? -13.818 61.872 70.783 1.00 52.50 83 LYS A C 1
ATOM 606 O O . LYS A 1 82 ? -14.059 62.751 71.642 1.00 49.89 83 LYS A O 1
ATOM 612 N N . GLY A 1 83 ? -14.056 60.586 70.974 1.00 53.85 84 GLY A N 1
ATOM 613 C CA . GLY A 1 83 ? -14.680 60.074 72.203 1.00 53.88 84 GLY A CA 1
ATOM 614 C C . GLY A 1 83 ? -14.540 58.565 72.281 1.00 56.79 84 GLY A C 1
ATOM 615 O O . GLY A 1 83 ? -13.604 57.993 71.700 1.00 55.32 84 GLY A O 1
ATOM 616 N N . GLY A 1 84 ? -15.471 57.924 72.985 1.00 57.67 85 GLY A N 1
ATOM 617 C CA . GLY A 1 84 ? -15.403 56.474 73.197 1.00 51.52 85 GLY A CA 1
ATOM 618 C C . GLY A 1 84 ? -15.488 55.712 71.883 1.00 53.80 85 GLY A C 1
ATOM 619 O O . GLY A 1 84 ? -14.773 54.740 71.696 1.00 49.84 85 GLY A O 1
ATOM 620 N N . PHE A 1 85 ? -16.338 56.195 70.973 1.00 50.32 86 PHE A N 1
ATOM 621 C CA . PHE A 1 85 ? -16.525 55.599 69.655 1.00 50.69 86 PHE A CA 1
ATOM 622 C C . PHE A 1 85 ? -15.240 55.587 68.785 1.00 50.18 86 PHE A C 1
ATOM 623 O O . PHE A 1 85 ? -15.145 54.838 67.822 1.00 52.52 86 PHE A O 1
ATOM 631 N N . GLY A 1 86 ? -14.278 56.425 69.125 1.00 50.35 87 GLY A N 1
ATOM 632 C CA . GLY A 1 86 ? -13.066 56.574 68.320 1.00 47.33 87 GLY A CA 1
ATOM 633 C C . GLY A 1 86 ? -12.867 58.030 67.913 1.00 48.58 87 GLY A C 1
ATOM 634 O O . GLY A 1 86 ? -13.205 58.930 68.670 1.00 51.38 87 GLY A O 1
ATOM 635 N N . LYS A 1 87 ? -12.334 58.257 66.725 1.00 46.84 88 LYS A N 1
ATOM 636 C CA . LYS A 1 87 ? -12.040 59.602 66.249 1.00 41.76 88 LYS A CA 1
ATOM 637 C C . LYS A 1 87 ? -12.514 59.776 64.797 1.00 41.96 88 LYS A C 1
ATOM 638 O O . LYS A 1 87 ? -12.218 58.946 63.920 1.00 39.97 88 LYS A O 1
ATOM 644 N N . LEU A 1 88 ? -13.254 60.851 64.558 1.00 38.02 89 LEU A N 1
ATOM 645 C CA . LEU A 1 88 ? -13.737 61.145 63.221 1.00 39.45 89 LEU A CA 1
ATOM 646 C C . LEU A 1 88 ? -13.256 62.526 62.803 1.00 40.54 89 LEU A C 1
ATOM 647 O O . LEU A 1 88 ? -13.459 63.505 63.530 1.00 41.98 89 LEU A O 1
ATOM 652 N N . ARG A 1 89 ? -12.604 62.617 61.662 1.00 37.54 90 ARG A N 1
ATOM 653 C CA . ARG A 1 89 ? -12.041 63.909 61.234 1.00 39.62 90 ARG A CA 1
ATOM 654 C C . ARG A 1 89 ? -12.406 64.166 59.806 1.00 37.82 90 ARG A C 1
ATOM 655 O O . ARG A 1 89 ? -12.613 63.231 59.006 1.00 31.96 90 ARG A O 1
ATOM 663 N N . VAL A 1 90 ? -12.455 65.464 59.485 1.00 37.02 91 VAL A N 1
ATOM 664 C CA . VAL A 1 90 ? -12.698 65.899 58.106 1.00 37.10 91 VAL A CA 1
ATOM 665 C C . VAL A 1 90 ? -11.732 67.044 57.779 1.00 36.86 91 VAL A C 1
ATOM 666 O O . VAL A 1 90 ? -11.419 67.863 58.650 1.00 36.17 91 VAL A O 1
ATOM 670 N N . GLY A 1 91 ? -11.232 67.091 56.536 1.00 34.96 92 GLY A N 1
ATOM 671 C CA . GLY A 1 91 ? -10.368 68.143 56.072 1.00 31.34 92 GLY A CA 1
ATOM 672 C C . GLY A 1 91 ? -9.194 67.632 55.221 1.00 38.23 92 GLY A C 1
ATOM 673 O O . GLY A 1 91 ? -9.294 66.568 54.580 1.00 35.93 92 GLY A O 1
ATOM 674 N N . ARG A 1 92 ? -8.105 68.411 55.167 1.00 35.06 93 ARG A N 1
ATOM 675 C CA . ARG A 1 92 ? -6.910 67.991 54.423 1.00 38.73 93 ARG A CA 1
ATOM 676 C C . ARG A 1 92 ? -6.100 67.065 55.395 1.00 38.29 93 ARG A C 1
ATOM 677 O O . ARG A 1 92 ? -5.502 67.519 56.364 1.00 36.85 93 ARG A O 1
ATOM 685 N N . LEU A 1 93 ? -6.116 65.767 55.093 1.00 35.33 94 LEU A N 1
ATOM 686 C CA . LEU A 1 93 ? -5.718 64.748 56.029 1.00 37.39 94 LEU A CA 1
ATOM 687 C C . LEU A 1 93 ? -4.676 63.853 55.380 1.00 36.71 94 LEU A C 1
ATOM 688 O O . LEU A 1 93 ? -4.781 63.550 54.162 1.00 36.12 94 LEU A O 1
ATOM 693 N N . ASN A 1 94 ? -3.709 63.414 56.182 1.00 33.05 95 ASN A N 1
ATOM 694 C CA . ASN A 1 94 ? -2.762 62.376 55.708 1.00 36.08 95 ASN A CA 1
ATOM 695 C C . ASN A 1 94 ? -3.555 61.147 55.238 1.00 35.01 95 ASN A C 1
ATOM 696 O O . ASN A 1 94 ? -4.463 60.701 55.918 1.00 33.27 95 ASN A O 1
ATOM 701 N N . SER A 1 95 ? -3.198 60.575 54.101 1.00 33.40 96 SER A N 1
ATOM 702 C CA . SER A 1 95 ? -3.705 59.247 53.782 1.00 35.14 96 SER A CA 1
ATOM 703 C C . SER A 1 95 ? -3.234 58.222 54.814 1.00 39.39 96 SER A C 1
ATOM 704 O O . SER A 1 95 ? -2.152 58.387 55.450 1.00 35.84 96 SER A O 1
ATOM 707 N N . VAL A 1 96 ? -4.038 57.169 54.998 1.00 39.85 97 VAL A N 1
ATOM 708 C CA . VAL A 1 96 ? -3.649 56.095 55.899 1.00 38.40 97 VAL A CA 1
ATOM 709 C C . VAL A 1 96 ? -2.230 55.650 55.563 1.00 37.06 97 VAL A C 1
ATOM 710 O O . VAL A 1 96 ? -1.420 55.476 56.458 1.00 34.57 97 VAL A O 1
ATOM 714 N N . LEU A 1 97 ? -1.962 55.485 54.262 1.00 35.07 98 LEU A N 1
ATOM 715 C CA . LEU A 1 97 ? -0.642 55.159 53.758 1.00 34.26 98 LEU A CA 1
ATOM 716 C C . LEU A 1 97 ? 0.464 56.003 54.395 1.00 41.89 98 LEU A C 1
ATOM 717 O O . LEU A 1 97 ? 1.476 55.474 54.896 1.00 39.32 98 LEU A O 1
ATOM 722 N N . LYS A 1 98 ? 0.261 57.319 54.380 1.00 40.33 99 LYS A N 1
ATOM 723 C CA . LYS A 1 98 ? 1.279 58.235 54.828 1.00 39.95 99 LYS A CA 1
ATOM 724 C C . LYS A 1 98 ? 1.576 58.054 56.326 1.00 42.30 99 LYS A C 1
ATOM 725 O O . LYS A 1 98 ? 2.659 58.365 56.799 1.00 44.17 99 LYS A O 1
ATOM 731 N N . ASP A 1 99 ? 0.628 57.512 57.073 1.00 41.24 100 ASP A N 1
ATOM 732 C CA . ASP A 1 99 ? 0.785 57.301 58.512 1.00 39.87 100 ASP A CA 1
ATOM 733 C C . ASP A 1 99 ? 1.231 55.892 58.891 1.00 40.10 100 ASP A C 1
ATOM 734 O O . ASP A 1 99 ? 1.405 55.599 60.088 1.00 42.59 100 ASP A O 1
ATOM 739 N N . THR A 1 100 ? 1.445 55.019 57.912 1.00 39.06 101 THR A N 1
ATOM 740 C CA . THR A 1 100 ? 1.704 53.606 58.263 1.00 49.49 101 THR A CA 1
ATOM 741 C C . THR A 1 100 ? 3.104 53.390 58.774 1.00 49.07 101 THR A C 1
ATOM 742 O O . THR A 1 100 ? 3.307 52.775 59.856 1.00 60.52 101 THR A O 1
ATOM 746 N N . GLY A 1 101 ? 4.091 53.880 58.076 1.00 37.77 102 GLY A N 1
ATOM 747 C CA . GLY A 1 101 ? 5.398 53.770 58.764 1.00 55.69 102 GLY A CA 1
ATOM 748 C C . GLY A 1 101 ? 5.823 55.192 59.067 1.00 57.87 102 GLY A C 1
ATOM 749 O O . GLY A 1 101 ? 5.137 56.174 58.680 1.00 60.13 102 GLY A O 1
ATOM 750 N N . ASP A 1 102 ? 6.931 55.314 59.781 1.00 56.82 103 ASP A N 1
ATOM 751 C CA . ASP A 1 102 ? 7.760 56.491 59.652 1.00 50.09 103 ASP A CA 1
ATOM 752 C C . ASP A 1 102 ? 8.898 55.939 58.773 1.00 49.98 103 ASP A C 1
ATOM 753 O O . ASP A 1 102 ? 10.039 55.770 59.201 1.00 47.39 103 ASP A O 1
ATOM 758 N N . ILE A 1 103 ? 8.530 55.617 57.540 1.00 45.64 104 ILE A N 1
ATOM 759 C CA . ILE A 1 103 ? 9.382 54.883 56.603 1.00 43.25 104 ILE A CA 1
ATOM 760 C C . ILE A 1 103 ? 10.612 55.691 56.151 1.00 43.28 104 ILE A C 1
ATOM 761 O O . ILE A 1 103 ? 11.575 55.159 55.679 1.00 42.48 104 ILE A O 1
ATOM 766 N N . ASN A 1 104 ? 10.527 57.004 56.265 1.00 48.49 105 ASN A N 1
ATOM 767 C CA . ASN A 1 104 ? 11.592 57.937 55.918 1.00 46.57 105 ASN A CA 1
ATOM 768 C C . ASN A 1 104 ? 11.778 58.941 57.020 1.00 42.45 105 ASN A C 1
ATOM 769 O O . ASN A 1 104 ? 11.197 59.989 56.958 1.00 44.37 105 ASN A O 1
ATOM 774 N N . PRO A 1 105 ? 12.562 58.589 58.036 1.00 45.62 106 PRO A N 1
ATOM 775 C CA . PRO A 1 105 ? 12.755 59.475 59.214 1.00 45.40 106 PRO A CA 1
ATOM 776 C C . PRO A 1 105 ? 13.814 60.546 58.987 1.00 45.11 106 PRO A C 1
ATOM 777 O O . PRO A 1 105 ? 14.081 61.353 59.866 1.00 51.14 106 PRO A O 1
ATOM 781 N N . TRP A 1 106 ? 14.405 60.564 57.802 1.00 45.94 107 TRP A N 1
ATOM 782 C CA . TRP A 1 106 ? 15.403 61.564 57.441 1.00 43.19 107 TRP A CA 1
ATOM 783 C C . TRP A 1 106 ? 14.815 62.937 57.135 1.00 44.04 107 TRP A C 1
ATOM 784 O O . TRP A 1 106 ? 13.922 63.069 56.268 1.00 46.56 107 TRP A O 1
ATOM 795 N N . ASP A 1 107 ? 15.305 63.949 57.825 1.00 39.68 108 ASP A N 1
ATOM 796 C CA . ASP A 1 107 ? 15.065 65.343 57.390 1.00 46.02 108 ASP A CA 1
ATOM 797 C C . ASP A 1 107 ? 16.081 65.696 56.313 1.00 44.45 108 ASP A C 1
ATOM 798 O O . ASP A 1 107 ? 17.269 65.848 56.587 1.00 47.99 108 ASP A O 1
ATOM 803 N N . SER A 1 108 ? 15.614 65.795 55.088 1.00 44.72 109 SER A N 1
ATOM 804 C CA . SER A 1 108 ? 16.486 66.021 53.963 1.00 45.54 109 SER A CA 1
ATOM 805 C C . SER A 1 108 ? 15.681 66.672 52.884 1.00 46.83 109 SER A C 1
ATOM 806 O O . SER A 1 108 ? 14.454 66.526 52.840 1.00 54.29 109 SER A O 1
ATOM 809 N N . LYS A 1 109 ? 16.356 67.390 51.997 1.00 52.01 110 LYS A N 1
ATOM 810 C CA . LYS A 1 109 ? 15.661 67.919 50.823 1.00 52.14 110 LYS A CA 1
ATOM 811 C C . LYS A 1 109 ? 16.092 67.228 49.558 1.00 46.54 110 LYS A C 1
ATOM 812 O O . LYS A 1 109 ? 15.313 67.100 48.623 1.00 46.53 110 LYS A O 1
ATOM 818 N N . SER A 1 110 ? 17.358 66.802 49.519 1.00 47.87 111 SER A N 1
ATOM 819 C CA . SER A 1 110 ? 17.872 66.035 48.384 1.00 46.75 111 SER A CA 1
ATOM 820 C C . SER A 1 110 ? 17.237 64.634 48.473 1.00 47.41 111 SER A C 1
ATOM 821 O O . SER A 1 110 ? 17.075 64.076 49.592 1.00 41.01 111 SER A O 1
ATOM 824 N N . ASP A 1 111 ? 16.884 64.085 47.308 1.00 45.84 112 ASP A N 1
ATOM 825 C CA . ASP A 1 111 ? 16.355 62.726 47.235 1.00 43.88 112 ASP A CA 1
ATOM 826 C C . ASP A 1 111 ? 17.374 61.646 47.540 1.00 47.77 112 ASP A C 1
ATOM 827 O O . ASP A 1 111 ? 17.022 60.447 47.581 1.00 57.04 112 ASP A O 1
ATOM 832 N N . TYR A 1 112 ? 18.638 62.030 47.777 1.00 44.35 113 TYR A N 1
ATOM 833 C CA . TYR A 1 112 ? 19.674 61.038 48.023 1.00 41.53 113 TYR A CA 1
ATOM 834 C C . TYR A 1 112 ? 20.123 61.057 49.470 1.00 40.69 113 TYR A C 1
ATOM 835 O O . TYR A 1 112 ? 21.064 60.346 49.835 1.00 40.22 113 TYR A O 1
ATOM 844 N N . LEU A 1 113 ? 19.457 61.888 50.278 1.00 40.83 114 LEU A N 1
ATOM 845 C CA . LEU A 1 113 ? 19.755 62.036 51.706 1.00 38.66 114 LEU A CA 1
ATOM 846 C C . LEU A 1 113 ? 18.593 61.526 52.551 1.00 37.96 114 LEU A C 1
ATOM 847 O O . LEU A 1 113 ? 18.556 61.699 53.756 1.00 39.20 114 LEU A O 1
ATOM 852 N N . GLY A 1 114 ? 17.642 60.891 51.894 1.00 39.07 115 GLY A N 1
ATOM 853 C CA . GLY A 1 114 ? 16.556 60.230 52.607 1.00 36.79 115 GLY A CA 1
ATOM 854 C C . GLY A 1 114 ? 16.024 59.096 51.762 1.00 40.39 115 GLY A C 1
ATOM 855 O O . GLY A 1 114 ? 16.433 58.918 50.593 1.00 40.90 115 GLY A O 1
ATOM 856 N N . VAL A 1 115 ? 15.085 58.339 52.325 1.00 43.13 116 VAL A N 1
ATOM 857 C CA . VAL A 1 115 ? 14.471 57.234 51.612 1.00 42.53 116 VAL A CA 1
ATOM 858 C C . VAL A 1 115 ? 13.247 57.837 50.979 1.00 44.05 116 VAL A C 1
ATOM 859 O O . VAL A 1 115 ? 12.113 57.685 51.465 1.00 46.67 116 VAL A O 1
ATOM 863 N N . ASN A 1 116 ? 13.463 58.528 49.878 1.00 42.58 117 ASN A N 1
ATOM 864 C CA . ASN A 1 116 ? 12.411 59.397 49.333 1.00 41.07 117 ASN A CA 1
ATOM 865 C C . ASN A 1 116 ? 11.564 58.712 48.303 1.00 38.89 117 ASN A C 1
ATOM 866 O O . ASN A 1 116 ? 10.346 58.963 48.252 1.00 39.12 117 ASN A O 1
ATOM 871 N N . LYS A 1 117 ? 12.183 57.865 47.491 1.00 38.34 118 LYS A N 1
ATOM 872 C CA . LYS A 1 117 ? 11.495 57.221 46.391 1.00 39.84 118 LYS A CA 1
ATOM 873 C C . LYS A 1 117 ? 10.333 56.334 46.848 1.00 43.00 118 LYS A C 1
ATOM 874 O O . LYS A 1 117 ? 9.294 56.257 46.170 1.00 44.43 118 LYS A O 1
ATOM 880 N N . ILE A 1 118 ? 10.490 55.659 47.980 1.00 36.35 119 ILE A N 1
ATOM 881 C CA . ILE A 1 118 ? 9.444 54.773 48.449 1.00 37.64 119 ILE A CA 1
ATOM 882 C C . ILE A 1 118 ? 8.329 55.594 49.081 1.00 39.07 119 ILE A C 1
ATOM 883 O O . ILE A 1 118 ? 7.167 55.176 49.099 1.00 37.84 119 ILE A O 1
ATOM 888 N N . ALA A 1 119 ? 8.680 56.764 49.595 1.00 38.87 120 ALA A N 1
ATOM 889 C CA . ALA A 1 119 ? 7.743 57.626 50.283 1.00 39.88 120 ALA A CA 1
ATOM 890 C C . ALA A 1 119 ? 6.892 58.466 49.354 1.00 41.52 120 ALA A C 1
ATOM 891 O O . ALA A 1 119 ? 5.941 59.086 49.805 1.00 42.31 120 ALA A O 1
ATOM 893 N N . GLU A 1 120 ? 7.301 58.465 48.054 1.00 42.55 121 GLU A N 1
ATOM 894 C CA . GLU A 1 120 ? 6.620 59.377 47.114 1.00 44.74 121 GLU A CA 1
ATOM 895 C C . GLU A 1 120 ? 5.096 59.237 46.939 1.00 44.89 121 GLU A C 1
ATOM 896 O O . GLU A 1 120 ? 4.401 60.230 46.771 1.00 46.49 121 GLU A O 1
ATOM 902 N N . PRO A 1 121 ? 4.458 58.015 46.994 1.00 46.71 122 PRO A N 1
ATOM 903 C CA . PRO A 1 121 ? 2.987 57.933 46.849 1.00 36.09 122 PRO A CA 1
ATOM 904 C C . PRO A 1 121 ? 2.246 58.441 48.079 1.00 36.40 122 PRO A C 1
ATOM 905 O O . PRO A 1 121 ? 1.015 58.498 48.053 1.00 41.44 122 PRO A O 1
ATOM 909 N N . GLU A 1 122 ? 2.959 58.778 49.148 1.00 35.64 123 GLU A N 1
ATOM 910 C CA . GLU A 1 122 ? 2.329 59.344 50.352 1.00 41.65 123 GLU A CA 1
ATOM 911 C C . GLU A 1 122 ? 1.753 60.732 49.972 1.00 44.69 123 GLU A C 1
ATOM 912 O O . GLU A 1 122 ? 2.317 61.425 49.132 1.00 41.07 123 GLU A O 1
ATOM 918 N N . ALA A 1 123 ? 0.636 61.116 50.573 1.00 41.23 124 ALA A N 1
ATOM 919 C CA . ALA A 1 123 ? 0.046 62.424 50.270 1.00 38.70 124 ALA A CA 1
ATOM 920 C C . ALA A 1 123 ? -0.966 62.809 51.310 1.00 40.26 124 ALA A C 1
ATOM 921 O O . ALA A 1 123 ? -1.467 61.967 52.084 1.00 44.15 124 ALA A O 1
ATOM 923 N N . ARG A 1 124 ? -1.308 64.078 51.290 1.00 38.76 125 ARG A N 1
ATOM 924 C CA . ARG A 1 124 ? -2.466 64.575 51.993 1.00 38.49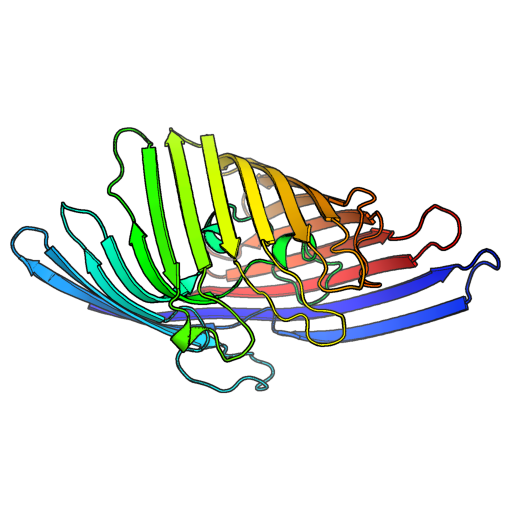 125 ARG A CA 1
ATOM 925 C C . ARG A 1 124 ? -3.567 64.804 51.006 1.00 38.72 125 ARG A C 1
ATOM 926 O O . ARG A 1 124 ? -3.321 65.056 49.833 1.00 43.95 125 ARG A O 1
ATOM 934 N N . LEU A 1 125 ? -4.795 64.581 51.436 1.00 38.38 126 LEU A N 1
ATOM 935 C CA . LEU A 1 125 ? -5.930 64.834 50.573 1.00 37.30 126 LEU A CA 1
ATOM 936 C C . LEU A 1 125 ? -7.193 65.144 51.411 1.00 39.17 126 LEU A C 1
ATOM 937 O O . LEU A 1 125 ? -7.311 64.751 52.580 1.00 35.60 126 LEU A O 1
ATOM 942 N N . ILE A 1 126 ? -8.096 65.887 50.787 1.00 36.38 127 ILE A N 1
ATOM 943 C CA . ILE A 1 126 ? -9.324 66.300 51.399 1.00 38.00 127 ILE A CA 1
ATOM 944 C C . ILE A 1 126 ? -10.204 65.039 51.466 1.00 36.16 127 ILE A C 1
ATOM 945 O O . ILE A 1 126 ? -10.487 64.401 50.451 1.00 34.68 127 ILE A O 1
ATOM 950 N N . SER A 1 127 ? -10.622 64.682 52.670 1.00 33.62 128 SER A N 1
ATOM 951 C CA . SER A 1 127 ? -11.290 63.402 52.858 1.00 37.40 128 SER A CA 1
ATOM 952 C C . SER A 1 127 ? -11.947 63.339 54.243 1.00 41.86 128 SER A C 1
ATOM 953 O O . SER A 1 127 ? -11.859 64.316 55.032 1.00 40.05 128 SER A O 1
ATOM 956 N N . VAL A 1 128 ? -12.597 62.212 54.532 1.00 40.09 129 VAL A N 1
ATOM 957 C CA . VAL A 1 128 ? -13.103 61.914 55.867 1.00 37.29 129 VAL A CA 1
ATOM 958 C C . VAL A 1 128 ? -12.269 60.740 56.369 1.00 38.19 129 VAL A C 1
ATOM 959 O O . VAL A 1 128 ? -12.016 59.789 55.604 1.00 40.01 129 VAL A O 1
ATOM 963 N N . ARG A 1 129 ? -11.899 60.750 57.659 1.00 36.84 130 ARG A N 1
ATOM 964 C CA . ARG A 1 129 ? -11.163 59.652 58.222 1.00 35.02 130 ARG A CA 1
ATOM 965 C C . ARG A 1 129 ? -11.716 59.255 59.588 1.00 41.37 130 ARG A C 1
ATOM 966 O O . ARG A 1 129 ? -11.936 60.114 60.491 1.00 33.40 130 ARG A O 1
ATOM 974 N N . TYR A 1 130 ? -11.902 57.947 59.758 1.00 37.09 131 TYR A N 1
ATOM 975 C CA . TYR A 1 130 ? -12.265 57.395 61.043 1.00 39.50 131 TYR A CA 1
ATOM 976 C C . TYR A 1 130 ? -11.089 56.600 61.608 1.00 38.64 131 TYR A C 1
ATOM 977 O O . TYR A 1 130 ? -10.609 55.706 60.944 1.00 40.88 131 TYR A O 1
ATOM 986 N N . ASP A 1 131 ? -10.661 56.919 62.824 1.00 38.71 132 ASP A N 1
ATOM 987 C CA . ASP A 1 131 ? -9.623 56.169 63.503 1.00 40.33 132 ASP A CA 1
ATOM 988 C C . ASP A 1 131 ? -10.214 55.507 64.754 1.00 44.61 132 ASP A C 1
ATOM 989 O O . ASP A 1 131 ? -10.776 56.196 65.617 1.00 42.78 132 ASP A O 1
ATOM 994 N N . SER A 1 132 ? -10.060 54.187 64.871 1.00 41.00 133 SER A N 1
ATOM 995 C CA . SER A 1 132 ? -10.715 53.439 65.926 1.00 41.79 133 SER A CA 1
ATOM 996 C C . SER A 1 132 ? -10.025 53.661 67.275 1.00 42.37 133 SER A C 1
ATOM 997 O O . SER A 1 132 ? -8.861 54.046 67.301 1.00 48.70 133 SER A O 1
ATOM 1000 N N . PRO A 1 133 ? -10.707 53.352 68.381 1.00 43.32 134 PRO A N 1
ATOM 1001 C CA . PRO A 1 133 ? -10.018 53.255 69.671 1.00 46.20 134 PRO A CA 1
ATOM 1002 C C . PRO A 1 133 ? -9.001 52.075 69.642 1.00 52.51 134 PRO A C 1
ATOM 1003 O O . PRO A 1 133 ? -9.075 51.223 68.757 1.00 42.07 134 PRO A O 1
ATOM 1007 N N . GLU A 1 134 ? -8.066 52.046 70.589 1.00 51.45 135 GLU A N 1
ATOM 1008 C CA . GLU A 1 134 ? -7.118 50.955 70.654 1.00 56.24 135 GLU A CA 1
ATOM 1009 C C . GLU A 1 134 ? -7.598 49.886 71.646 1.00 67.15 135 GLU A C 1
ATOM 1010 O O . GLU A 1 134 ? -7.907 50.194 72.808 1.00 64.47 135 GLU A O 1
ATOM 1016 N N . PHE A 1 135 ? -7.647 48.634 71.199 1.00 61.51 136 PHE A N 1
ATOM 1017 C CA . PHE A 1 135 ? -7.988 47.522 72.073 1.00 60.61 136 PHE A CA 1
ATOM 1018 C C . PHE A 1 135 ? -6.915 46.438 72.047 1.00 61.49 136 PHE A C 1
ATOM 1019 O O . PHE A 1 135 ? -6.812 45.667 71.077 1.00 57.84 136 PHE A O 1
ATOM 1027 N N . ALA A 1 136 ? -6.133 46.393 73.125 1.00 62.94 137 ALA A N 1
ATOM 1028 C CA . ALA A 1 136 ? -5.080 45.416 73.312 1.00 62.32 137 ALA A CA 1
ATOM 1029 C C . ALA A 1 136 ? -4.098 45.443 72.130 1.00 61.26 137 ALA A C 1
ATOM 1030 O O . ALA A 1 136 ? -3.808 44.407 71.475 1.00 57.85 137 ALA A O 1
ATOM 1032 N N . GLY A 1 137 ? -3.569 46.630 71.883 1.00 54.80 138 GLY A N 1
ATOM 1033 C CA . GLY A 1 137 ? -2.555 46.822 70.871 1.00 53.71 138 GLY A CA 1
ATOM 1034 C C . GLY A 1 137 ? -3.101 47.094 69.490 1.00 51.94 138 GLY A C 1
ATOM 1035 O O . GLY A 1 137 ? -2.412 47.684 68.688 1.00 58.56 138 GLY A O 1
ATOM 1036 N N . LEU A 1 138 ? -4.336 46.667 69.227 1.00 47.67 139 LEU A N 1
ATOM 1037 C CA . LEU A 1 138 ? -4.944 46.762 67.909 1.00 50.02 139 LEU A CA 1
ATOM 1038 C C . LEU A 1 138 ? -5.808 48.015 67.683 1.00 52.85 139 LEU A C 1
ATOM 1039 O O . LEU A 1 138 ? -6.714 48.324 68.473 1.00 53.15 139 LEU A O 1
ATOM 1044 N N . SER A 1 139 ? -5.535 48.711 66.585 1.00 48.18 140 SER A N 1
ATOM 1045 C CA . SER A 1 139 ? -6.430 49.763 66.084 1.00 48.49 140 SER A CA 1
ATOM 1046 C C . SER A 1 139 ? -6.484 49.736 64.568 1.00 47.57 140 SER A C 1
ATOM 1047 O O . SER A 1 139 ? -5.702 49.028 63.915 1.00 46.37 140 SER A O 1
ATOM 1050 N N . GLY A 1 140 ? -7.416 50.491 63.993 1.00 46.45 141 GLY A N 1
ATOM 1051 C CA . GLY A 1 140 ? -7.565 50.542 62.546 1.00 39.72 141 GLY A CA 1
ATOM 1052 C C . GLY A 1 140 ? -8.046 51.916 62.097 1.00 42.70 141 GLY A C 1
ATOM 1053 O O . GLY A 1 140 ? -8.290 52.802 62.931 1.00 43.72 141 GLY A O 1
ATOM 1054 N N . SER A 1 141 ? -8.169 52.097 60.759 1.00 36.33 142 SER A N 1
ATOM 1055 C CA . SER A 1 141 ? -8.531 53.381 60.186 1.00 37.55 142 SER A CA 1
ATOM 1056 C C . SER A 1 141 ? -9.196 53.142 58.860 1.00 42.06 142 SER A C 1
ATOM 1057 O O . SER A 1 141 ? -8.788 52.227 58.142 1.00 38.66 142 SER A O 1
ATOM 1060 N N . VAL A 1 142 ? -10.244 53.937 58.541 1.00 34.97 143 VAL A N 1
ATOM 1061 C CA . VAL A 1 142 ? -10.789 53.915 57.208 1.00 35.21 143 VAL A CA 1
ATOM 1062 C C . VAL A 1 142 ? -10.951 55.371 56.794 1.00 37.83 143 VAL A C 1
ATOM 1063 O O . VAL A 1 142 ? -11.167 56.236 57.639 1.00 34.90 143 VAL A O 1
ATOM 1067 N N . GLN A 1 143 ? -10.818 55.639 55.481 1.00 34.07 144 GLN A N 1
ATOM 1068 C CA . GLN A 1 143 ? -10.737 57.000 55.027 1.00 32.34 144 GLN A CA 1
ATOM 1069 C C . GLN A 1 143 ? -11.275 56.999 53.609 1.00 34.93 144 GLN A C 1
ATOM 1070 O O . GLN A 1 143 ? -11.006 56.092 52.827 1.00 34.90 144 GLN A O 1
ATOM 1076 N N . TYR A 1 144 ? -12.026 58.040 53.254 1.00 33.96 145 TYR A N 1
ATOM 1077 C CA . TYR A 1 144 ? -12.645 58.110 51.970 1.00 33.69 145 TYR A CA 1
ATOM 1078 C C . TYR A 1 144 ? -12.503 59.495 51.423 1.00 35.36 145 TYR A C 1
ATOM 1079 O O . TYR A 1 144 ? -12.689 60.462 52.142 1.00 35.94 145 TYR A O 1
ATOM 1088 N N . ALA A 1 145 ? -12.160 59.592 50.135 1.00 34.74 146 ALA A N 1
ATOM 1089 C CA . ALA A 1 145 ? -11.965 60.866 49.510 1.00 35.94 146 ALA A CA 1
ATOM 1090 C C . ALA A 1 145 ? -12.925 60.929 48.333 1.00 39.13 146 ALA A C 1
ATOM 1091 O O . ALA A 1 145 ? -12.835 60.116 47.387 1.00 37.11 146 ALA A O 1
ATOM 1093 N N . LEU A 1 146 ? -13.868 61.870 48.393 1.00 40.13 147 LEU A N 1
ATOM 1094 C CA . LEU A 1 146 ? -14.959 61.924 47.404 1.00 41.13 147 LEU A CA 1
ATOM 1095 C C . LEU A 1 146 ? -14.488 62.282 45.994 1.00 44.66 147 LEU A C 1
ATOM 1096 O O . LEU A 1 146 ? -13.495 63.011 45.818 1.00 48.23 147 LEU A O 1
ATOM 1101 N N . ASN A 1 147 ? -15.195 61.780 44.995 1.00 47.55 148 ASN A N 1
ATOM 1102 C CA . ASN A 1 147 ? -14.881 62.072 43.584 1.00 51.61 148 ASN A CA 1
ATOM 1103 C C . ASN A 1 147 ? -14.837 63.579 43.221 1.00 51.92 148 ASN A C 1
ATOM 1104 O O . ASN A 1 147 ? -13.952 64.033 42.459 1.00 54.51 148 ASN A O 1
ATOM 1109 N N . ASP A 1 148 ? -15.787 64.346 43.771 1.00 51.63 149 ASP A N 1
ATOM 1110 C CA . ASP A 1 148 ? -15.787 65.821 43.549 1.00 54.68 149 ASP A CA 1
ATOM 1111 C C . ASP A 1 148 ? -14.582 66.558 44.140 1.00 51.40 149 ASP A C 1
ATOM 1112 O O . ASP A 1 148 ? -14.077 67.501 43.534 1.00 54.46 149 ASP A O 1
ATOM 1117 N N . ASN A 1 149 ? -14.089 66.109 45.297 1.00 47.46 150 ASN A N 1
ATOM 1118 C CA . ASN A 1 149 ? -12.877 66.701 45.906 1.00 46.21 150 ASN A CA 1
ATOM 1119 C C . ASN A 1 149 ? -11.594 66.349 45.192 1.00 47.49 150 ASN A C 1
ATOM 1120 O O . ASN A 1 149 ? -10.597 67.002 45.378 1.00 54.74 150 ASN A O 1
ATOM 1125 N N . ALA A 1 150 ? -11.635 65.322 44.341 1.00 52.87 151 ALA A N 1
ATOM 1126 C CA . ALA A 1 150 ? -10.439 64.780 43.718 1.00 53.28 151 ALA A CA 1
ATOM 1127 C C . ALA A 1 150 ? -10.083 65.468 42.405 1.00 55.73 151 ALA A C 1
ATOM 1128 O O . ALA A 1 150 ? -8.920 65.419 41.970 1.00 51.45 151 ALA A O 1
ATOM 1130 N N . GLY A 1 151 ? -11.073 66.089 41.761 1.00 55.78 152 GLY A N 1
ATOM 1131 C CA . GLY A 1 151 ? -10.837 66.703 40.453 1.00 54.07 152 GLY A CA 1
ATOM 1132 C C . GLY A 1 151 ? -11.523 65.984 39.312 1.00 63.69 152 GLY A C 1
ATOM 1133 O O . GLY A 1 151 ? -12.267 64.985 39.507 1.00 64.60 152 GLY A O 1
ATOM 1134 N N . ARG A 1 152 ? -11.276 66.498 38.109 1.00 74.04 153 ARG A N 1
ATOM 1135 C CA . ARG A 1 152 ? -11.953 66.017 36.899 1.00 84.66 153 ARG A CA 1
ATOM 1136 C C . ARG A 1 152 ? -11.405 64.700 36.380 1.00 84.11 153 ARG A C 1
ATOM 1137 O O . ARG A 1 152 ? -12.175 63.857 35.883 1.00 94.04 153 ARG A O 1
ATOM 1145 N N . HIS A 1 153 ? -10.087 64.524 36.499 1.00 80.80 154 HIS A N 1
ATOM 1146 C CA . HIS A 1 153 ? -9.441 63.300 36.014 1.00 84.18 154 HIS A CA 1
ATOM 1147 C C . HIS A 1 153 ? -9.038 62.358 37.135 1.00 75.51 154 HIS A C 1
ATOM 1148 O O . HIS A 1 153 ? -8.322 61.384 36.897 1.00 78.83 154 HIS A O 1
ATOM 1155 N N . ASN A 1 154 ? -9.478 62.639 38.360 1.00 62.96 155 ASN A N 1
ATOM 1156 C CA . ASN A 1 154 ? -9.211 61.757 39.471 1.00 54.86 155 ASN A CA 1
ATOM 1157 C C . ASN A 1 154 ? -10.495 61.302 40.144 1.00 54.56 155 ASN A C 1
ATOM 1158 O O . ASN A 1 154 ? -11.320 62.134 40.554 1.00 68.49 155 ASN A O 1
ATOM 1163 N N . SER A 1 155 ? -10.656 59.995 40.277 1.00 48.24 156 SER A N 1
ATOM 1164 C CA . SER A 1 155 ? -11.784 59.409 40.939 1.00 49.61 156 SER A CA 1
ATOM 1165 C C . SER A 1 155 ? -11.652 59.532 42.457 1.00 49.44 156 SER A C 1
ATOM 1166 O O . SER A 1 155 ? -10.564 59.902 42.988 1.00 41.90 156 SER A O 1
ATOM 1169 N N . GLU A 1 156 ? -12.759 59.199 43.135 1.00 45.81 157 GLU A N 1
ATOM 1170 C CA . GLU A 1 156 ? -12.739 58.907 44.550 1.00 45.81 157 GLU A CA 1
ATOM 1171 C C . GLU A 1 156 ? -11.626 57.866 44.885 1.00 47.06 157 GLU A C 1
ATOM 1172 O O . GLU A 1 156 ? -11.145 57.145 43.985 1.00 39.69 157 GLU A O 1
ATOM 1178 N N . SER A 1 157 ? -11.229 57.801 46.161 1.00 37.24 158 SER A N 1
ATOM 1179 C CA . SER A 1 157 ? -10.277 56.803 46.587 1.00 41.22 158 SER A CA 1
ATOM 1180 C C . SER A 1 157 ? -10.612 56.258 47.980 1.00 41.47 158 SER A C 1
ATOM 1181 O O . SER A 1 157 ? -11.148 56.982 48.831 1.00 39.18 158 SER A O 1
ATOM 1184 N N . TYR A 1 158 ? -10.305 54.975 48.191 1.00 39.52 159 TYR A N 1
ATOM 1185 C CA . TYR A 1 158 ? -10.559 54.292 49.463 1.00 38.51 159 TYR A CA 1
ATOM 1186 C C . TYR A 1 158 ? -9.247 54.006 50.169 1.00 38.84 159 TYR A C 1
ATOM 1187 O O . TYR A 1 158 ? -8.260 53.652 49.525 1.00 41.29 159 TYR A O 1
ATOM 1196 N N . HIS A 1 159 ? -9.219 54.218 51.478 1.00 34.40 160 HIS A N 1
ATOM 1197 C CA . HIS A 1 159 ? -8.018 53.961 52.257 1.00 36.81 160 HIS A CA 1
ATOM 1198 C C . HIS A 1 159 ? -8.347 53.193 53.527 1.00 39.06 160 HIS A C 1
ATOM 1199 O O . HIS A 1 159 ? -9.371 53.442 54.164 1.00 38.87 160 HIS A O 1
ATOM 1206 N N . ALA A 1 160 ? -7.484 52.244 53.879 1.00 37.63 161 ALA A N 1
ATOM 1207 C CA . ALA A 1 160 ? -7.630 51.476 55.112 1.00 37.40 161 ALA A CA 1
ATOM 1208 C C . ALA A 1 160 ? -6.267 51.107 55.698 1.00 38.28 161 ALA A C 1
ATOM 1209 O O . ALA A 1 160 ? -5.275 51.031 54.973 1.00 40.38 161 ALA A O 1
ATOM 1211 N N . GLY A 1 161 ? -6.220 50.871 57.009 1.00 36.05 162 GLY A N 1
ATOM 1212 C CA . GLY A 1 161 ? -5.014 50.419 57.640 1.00 36.96 162 GLY A CA 1
ATOM 1213 C C . GLY A 1 161 ? -5.313 49.869 59.009 1.00 40.48 162 GLY A C 1
ATOM 1214 O O . GLY A 1 161 ? -6.346 50.173 59.581 1.00 38.11 162 GLY A O 1
ATOM 1215 N N . PHE A 1 162 ? -4.402 49.063 59.549 1.00 42.83 163 PHE A N 1
ATOM 1216 C CA . PHE A 1 162 ? -4.519 48.654 60.918 1.00 46.56 163 PHE A CA 1
ATOM 1217 C C . PHE A 1 162 ? -3.166 48.769 61.559 1.00 49.84 163 PHE A C 1
ATOM 1218 O O . PHE A 1 162 ? -2.159 48.750 60.871 1.00 46.84 163 PHE A O 1
ATOM 1226 N N . ASN A 1 163 ? -3.148 48.898 62.883 1.00 52.92 164 ASN A N 1
ATOM 1227 C CA . ASN A 1 163 ? -1.897 48.982 63.617 1.00 50.04 164 ASN A CA 1
ATOM 1228 C C . ASN A 1 163 ? -1.921 48.035 64.804 1.00 51.14 164 ASN A C 1
ATOM 1229 O O . ASN A 1 163 ? -2.968 47.790 65.401 1.00 54.11 164 ASN A O 1
ATOM 1234 N N . TYR A 1 164 ? -0.766 47.514 65.149 1.00 47.76 165 TYR A N 1
ATOM 1235 C CA . TYR A 1 164 ? -0.628 46.727 66.338 1.00 47.01 165 TYR A CA 1
ATOM 1236 C C . TYR A 1 164 ? 0.561 47.262 67.084 1.00 46.39 165 TYR A C 1
ATOM 1237 O O . TYR A 1 164 ? 1.614 47.476 66.482 1.00 44.49 165 TYR A O 1
ATOM 1246 N N . LYS A 1 165 ? 0.417 47.462 68.384 1.00 46.32 166 LYS A N 1
ATOM 1247 C CA . LYS A 1 165 ? 1.538 47.915 69.186 1.00 51.74 166 LYS A CA 1
ATOM 1248 C C . LYS A 1 165 ? 1.536 47.174 70.516 1.00 53.43 166 LYS A C 1
ATOM 1249 O O . LYS A 1 165 ? 0.532 47.154 71.225 1.00 54.91 166 LYS A O 1
ATOM 1255 N N . ASN A 1 166 ? 2.668 46.584 70.870 1.00 49.87 167 ASN A N 1
ATOM 1256 C CA . ASN A 1 166 ? 2.827 45.948 72.141 1.00 49.36 167 ASN A CA 1
ATOM 1257 C C . ASN A 1 166 ? 4.277 46.110 72.582 1.00 52.15 167 ASN A C 1
ATOM 1258 O O . ASN A 1 166 ? 5.185 45.530 71.986 1.00 53.64 167 ASN A O 1
ATOM 1263 N N . GLY A 1 167 ? 4.499 46.886 73.642 1.00 49.80 168 GLY A N 1
ATOM 1264 C CA . GLY A 1 167 ? 5.837 47.279 74.031 1.00 47.66 168 GLY A CA 1
ATOM 1265 C C . GLY A 1 167 ? 6.446 48.078 72.877 1.00 54.41 168 GLY A C 1
ATOM 1266 O O . GLY A 1 167 ? 5.776 48.948 72.316 1.00 63.38 168 GLY A O 1
ATOM 1267 N N . GLY A 1 168 ? 7.668 47.761 72.474 1.00 54.03 169 GLY A N 1
ATOM 1268 C CA . GLY A 1 168 ? 8.322 48.452 71.398 1.00 44.64 169 GLY A CA 1
ATOM 1269 C C . GLY A 1 168 ? 8.027 47.834 70.028 1.00 49.75 169 GLY A C 1
ATOM 1270 O O . GLY A 1 168 ? 8.403 48.383 68.987 1.00 48.30 169 GLY A O 1
ATOM 1271 N N . PHE A 1 169 ? 7.359 46.689 70.006 1.00 42.30 170 PHE A N 1
ATOM 1272 C CA . PHE A 1 169 ? 7.140 46.030 68.753 1.00 41.25 170 PHE A CA 1
ATOM 1273 C C . PHE A 1 169 ? 5.897 46.578 68.088 1.00 41.53 170 PHE A C 1
ATOM 1274 O O . PHE A 1 169 ? 4.896 46.856 68.755 1.00 41.68 170 PHE A O 1
ATOM 1282 N N . PHE A 1 170 ? 5.956 46.721 66.767 1.00 36.97 171 PHE A N 1
ATOM 1283 C CA . PHE A 1 170 ? 4.814 47.181 66.029 1.00 37.20 171 PHE A CA 1
ATOM 1284 C C . PHE A 1 170 ? 4.786 46.520 64.694 1.00 36.75 171 PHE A C 1
ATOM 1285 O O . PHE A 1 170 ? 5.816 46.100 64.155 1.00 33.83 171 PHE A O 1
ATOM 1293 N N . VAL A 1 171 ? 3.584 46.484 64.143 1.00 39.94 172 VAL A N 1
ATOM 1294 C CA . VAL A 1 171 ? 3.386 46.149 62.745 1.00 43.38 172 VAL A CA 1
ATOM 1295 C C . VAL A 1 171 ? 2.291 47.081 62.267 1.00 44.70 172 VAL A C 1
ATOM 1296 O O . VAL A 1 171 ? 1.304 47.307 62.964 1.00 47.07 172 VAL A O 1
ATOM 1300 N N . GLN A 1 172 ? 2.471 47.675 61.094 1.00 46.19 173 GLN A N 1
ATOM 1301 C CA . GLN A 1 172 ? 1.437 48.560 60.544 1.00 41.69 173 GLN A CA 1
ATOM 1302 C C . GLN A 1 172 ? 1.187 48.210 59.119 1.00 40.20 173 GLN A C 1
ATOM 1303 O O . GLN A 1 172 ? 2.131 47.865 58.357 1.00 41.22 173 GLN A O 1
ATOM 1309 N N . TYR A 1 173 ? -0.081 48.264 58.739 1.00 43.55 174 TYR A N 1
ATOM 1310 C CA . TYR A 1 173 ? -0.497 48.017 57.349 1.00 42.21 174 TYR A CA 1
ATOM 1311 C C . TYR A 1 173 ? -1.269 49.230 56.890 1.00 42.89 174 TYR A C 1
ATOM 1312 O O . TYR A 1 173 ? -1.933 49.886 57.707 1.00 37.99 174 TYR A O 1
ATOM 1321 N N . GLY A 1 174 ? -1.165 49.537 55.576 1.00 40.25 175 GLY A N 1
ATOM 1322 C CA . GLY A 1 174 ? -1.942 50.608 54.983 1.00 38.18 175 GLY A CA 1
ATOM 1323 C C . GLY A 1 174 ? -2.097 50.400 53.513 1.00 39.13 175 GLY A C 1
ATOM 1324 O O . GLY A 1 174 ? -1.181 49.963 52.819 1.00 38.34 175 GLY A O 1
ATOM 1325 N N . GLY A 1 175 ? -3.278 50.682 53.007 1.00 38.91 176 GLY A N 1
ATOM 1326 C CA . GLY A 1 175 ? -3.520 50.461 51.603 1.00 38.71 176 GLY A CA 1
ATOM 1327 C C . GLY A 1 175 ? -4.464 51.484 51.029 1.00 44.44 176 GLY A C 1
ATOM 1328 O O . GLY A 1 175 ? -5.103 52.270 51.786 1.00 39.94 176 GLY A O 1
ATOM 1329 N N . ALA A 1 176 ? -4.586 51.482 49.697 1.00 39.41 177 ALA A N 1
ATOM 1330 C CA . ALA A 1 176 ? -5.483 52.405 49.048 1.00 37.43 177 ALA A CA 1
ATOM 1331 C C . ALA A 1 176 ? -5.926 51.864 47.719 1.00 40.82 177 ALA A C 1
ATOM 1332 O O . ALA A 1 176 ? -5.157 51.154 47.033 1.00 40.05 177 ALA A O 1
ATOM 1334 N N . TYR A 1 177 ? -7.147 52.220 47.317 1.00 38.35 178 TYR A N 1
ATOM 1335 C CA . TYR A 1 177 ? -7.585 51.908 45.982 1.00 37.98 178 TYR A CA 1
ATOM 1336 C C . TYR A 1 177 ? -8.126 53.147 45.293 1.00 39.74 178 TYR A C 1
ATOM 1337 O O . TYR A 1 177 ? -8.904 53.920 45.892 1.00 39.75 178 TYR A O 1
ATOM 1346 N N . LYS A 1 178 ? -7.730 53.346 44.039 1.00 37.30 179 LYS A N 1
ATOM 1347 C CA . LYS A 1 178 ? -8.140 54.497 43.277 1.00 38.14 179 LYS A CA 1
ATOM 1348 C C . LYS A 1 178 ? -8.503 54.128 41.840 1.00 39.74 179 LYS A C 1
ATOM 1349 O O . LYS A 1 178 ? -7.653 53.676 41.074 1.00 42.17 179 LYS A O 1
ATOM 1355 N N . ARG A 1 179 ? -9.765 54.345 41.476 1.00 40.38 180 ARG A N 1
ATOM 1356 C CA . ARG A 1 179 ? -10.301 53.965 40.187 1.00 41.37 180 ARG A CA 1
ATOM 1357 C C . ARG A 1 179 ? -9.611 54.649 39.003 1.00 42.96 180 ARG A C 1
ATOM 1358 O O . ARG A 1 179 ? -9.304 53.977 38.018 1.00 43.17 180 ARG A O 1
ATOM 1366 N N . HIS A 1 180 ? -9.395 55.962 39.093 1.00 43.95 181 HIS A N 1
ATOM 1367 C CA . HIS A 1 180 ? -8.766 56.771 38.037 1.00 47.45 181 HIS A CA 1
ATOM 1368 C C . HIS A 1 180 ? -7.739 57.730 38.585 1.00 50.71 181 HIS A C 1
ATOM 1369 O O . HIS A 1 180 ? -8.046 58.551 39.459 1.00 52.58 181 HIS A O 1
ATOM 1376 N N . HIS A 1 181 ? -6.519 57.662 38.082 1.00 50.22 182 HIS A N 1
ATOM 1377 C CA . HIS A 1 181 ? -5.460 58.508 38.629 1.00 54.20 182 HIS A CA 1
ATOM 1378 C C . HIS A 1 181 ? -4.710 59.225 37.529 1.00 58.12 182 HIS A C 1
ATOM 1379 O O . HIS A 1 181 ? -4.185 58.603 36.590 1.00 51.96 182 HIS A O 1
ATOM 1386 N N . GLN A 1 182 ? -4.653 60.551 37.629 1.00 59.42 183 GLN A N 1
ATOM 1387 C CA . GLN A 1 182 ? -3.966 61.311 36.610 1.00 59.31 183 GLN A CA 1
ATOM 1388 C C . GLN A 1 182 ? -2.470 61.273 36.829 1.00 60.33 183 GLN A C 1
ATOM 1389 O O . GLN A 1 182 ? -1.981 61.501 37.947 1.00 60.43 183 GLN A O 1
ATOM 1395 N N . VAL A 1 183 ? -1.750 60.913 35.773 1.00 60.21 184 VAL A N 1
ATOM 1396 C CA . VAL A 1 183 ? -0.310 61.145 35.752 1.00 68.07 184 VAL A CA 1
ATOM 1397 C C . VAL A 1 183 ? -0.055 62.317 34.779 1.00 71.15 184 VAL A C 1
ATOM 1398 O O . VAL A 1 183 ? -0.539 62.349 33.607 1.00 68.82 184 VAL A O 1
ATOM 1402 N N . GLN A 1 184 ? 0.673 63.301 35.294 1.00 69.82 185 GLN A N 1
ATOM 1403 C CA . GLN A 1 184 ? 0.703 64.645 34.723 1.00 83.75 185 GLN A CA 1
ATOM 1404 C C . GLN A 1 184 ? 1.405 64.712 33.349 1.00 87.01 185 GLN A C 1
ATOM 1405 O O . GLN A 1 184 ? 0.879 65.300 32.394 1.00 81.12 185 GLN A O 1
ATOM 1411 N N . GLU A 1 185 ? 2.563 64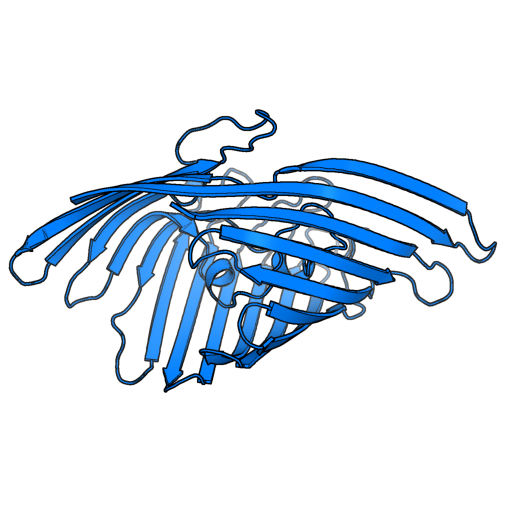.077 33.264 1.00 76.16 186 GLU A N 1
ATOM 1412 C CA . GLU A 1 185 ? 3.326 64.058 32.021 1.00 92.54 186 GLU A CA 1
ATOM 1413 C C . GLU A 1 185 ? 2.899 62.905 31.077 1.00 94.33 186 GLU A C 1
ATOM 1414 O O . GLU A 1 185 ? 2.807 63.088 29.864 1.00 89.06 186 GLU A O 1
ATOM 1420 N N . GLY A 1 186 ? 2.630 61.731 31.650 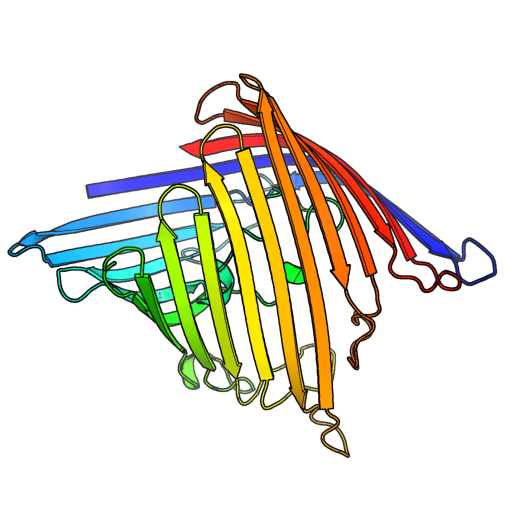1.00 88.42 187 GLY A N 1
ATOM 1421 C CA . GLY A 1 186 ? 2.374 60.526 30.869 1.00 80.38 187 GLY A CA 1
ATOM 1422 C C . GLY A 1 186 ? 0.907 60.116 30.799 1.00 72.75 187 GLY A C 1
ATOM 1423 O O . GLY A 1 186 ? -0.004 60.873 31.141 1.00 70.73 187 GLY A O 1
ATOM 1424 N N . LEU A 1 187 ? 0.696 58.895 30.334 1.00 70.20 188 LEU A N 1
ATOM 1425 C CA . LEU A 1 187 ? -0.627 58.312 30.276 1.00 70.15 188 LEU A CA 1
ATOM 1426 C C . LEU A 1 187 ? -1.144 58.086 31.682 1.00 64.67 188 LEU A C 1
ATOM 1427 O O . LEU A 1 187 ? -0.384 57.719 32.591 1.00 65.63 188 LEU A O 1
ATOM 1432 N N . ASN A 1 188 ? -2.435 58.317 31.872 1.00 60.02 189 ASN A N 1
ATOM 1433 C CA . ASN A 1 188 ? -3.029 58.127 33.191 1.00 55.60 189 ASN A CA 1
ATOM 1434 C C . ASN A 1 188 ? -3.201 56.633 33.495 1.00 52.50 189 ASN A C 1
ATOM 1435 O O . ASN A 1 188 ? -3.069 55.798 32.622 1.00 53.08 189 ASN A O 1
ATOM 1440 N N . ILE A 1 189 ? -3.472 56.303 34.760 1.00 54.86 190 ILE A N 1
ATOM 1441 C CA . ILE A 1 189 ? -3.615 54.924 35.176 1.00 48.18 190 ILE A CA 1
ATOM 1442 C C . ILE A 1 189 ? -4.961 54.678 35.855 1.00 49.16 190 ILE A C 1
ATOM 1443 O O . ILE A 1 189 ? -5.581 55.597 36.378 1.00 49.16 190 ILE A O 1
ATOM 1448 N N . GLU A 1 190 ? -5.402 53.423 35.841 1.00 47.04 191 GLU A N 1
ATOM 1449 C CA . GLU A 1 190 ? -6.679 53.019 36.400 1.00 48.67 191 GLU A CA 1
ATOM 1450 C C . GLU A 1 190 ? -6.497 51.852 37.368 1.00 43.91 191 GLU A C 1
ATOM 1451 O O . GLU A 1 190 ? -5.530 51.105 37.252 1.00 41.22 191 GLU A O 1
ATOM 1457 N N . LYS A 1 191 ? -7.452 51.697 38.285 1.00 41.03 192 LYS A N 1
ATOM 1458 C CA . LYS A 1 191 ? -7.496 50.553 39.218 1.00 44.63 192 LYS A CA 1
ATOM 1459 C C . LYS A 1 191 ? -6.193 50.446 39.969 1.00 42.92 192 LYS A C 1
ATOM 1460 O O . LYS A 1 191 ? -5.631 49.391 40.130 1.00 44.45 192 LYS A O 1
ATOM 1466 N N . TYR A 1 192 ? -5.734 51.602 40.426 1.00 42.06 193 TYR A N 1
ATOM 1467 C CA . TYR A 1 192 ? -4.497 51.710 41.107 1.00 43.41 193 TYR A CA 1
ATOM 1468 C C . TYR A 1 192 ? -4.687 51.276 42.545 1.00 42.67 193 TYR A C 1
ATOM 1469 O O . TYR A 1 192 ? -5.657 51.633 43.206 1.00 38.28 193 TYR A O 1
ATOM 1478 N N . GLN A 1 193 ? -3.772 50.445 43.018 1.00 43.89 194 GLN A N 1
ATOM 1479 C CA . GLN A 1 193 ? -3.821 50.078 44.413 1.00 42.97 194 GLN A CA 1
ATOM 1480 C C . GLN A 1 193 ? -2.411 50.049 44.952 1.00 41.37 194 GLN A C 1
ATOM 1481 O O . GLN A 1 193 ? -1.460 49.738 44.226 1.00 43.98 194 GLN A O 1
ATOM 1487 N N . ILE A 1 194 ? -2.275 50.426 46.211 1.00 36.43 195 ILE A N 1
ATOM 1488 C CA . ILE A 1 194 ? -0.993 50.384 46.850 1.00 39.58 195 ILE A CA 1
ATOM 1489 C C . ILE A 1 194 ? -1.176 49.708 48.195 1.00 43.22 195 ILE A C 1
ATOM 1490 O O . ILE A 1 194 ? -2.188 49.919 48.858 1.00 37.96 195 ILE A O 1
ATOM 1495 N N . HIS A 1 195 ? -0.209 48.862 48.566 1.00 43.95 196 HIS A N 1
ATOM 1496 C CA . HIS A 1 195 ? -0.201 48.213 49.882 1.00 40.35 196 HIS A CA 1
ATOM 1497 C C . HIS A 1 195 ? 1.175 48.297 50.487 1.00 38.28 196 HIS A C 1
ATOM 1498 O O . HIS A 1 195 ? 2.170 48.109 49.800 1.00 40.26 196 HIS A O 1
ATOM 1505 N N . ARG A 1 196 ? 1.229 48.599 51.786 1.00 37.19 197 ARG A N 1
ATOM 1506 C CA . ARG A 1 196 ? 2.469 48.741 52.479 1.00 35.91 197 ARG A CA 1
ATOM 1507 C C . ARG A 1 196 ? 2.356 48.009 53.815 1.00 42.57 197 ARG A C 1
ATOM 1508 O O . ARG A 1 196 ? 1.298 48.027 54.482 1.00 41.52 197 ARG A O 1
ATOM 1516 N N . LEU A 1 197 ? 3.456 47.349 54.200 1.00 41.55 198 LEU A N 1
ATOM 1517 C CA . LEU A 1 197 ? 3.502 46.629 55.458 1.00 43.08 198 LEU A CA 1
ATOM 1518 C C . LEU A 1 197 ? 4.818 46.959 56.100 1.00 35.81 198 LEU A C 1
ATOM 1519 O O . LEU A 1 197 ? 5.849 46.937 55.441 1.00 36.49 198 LEU A O 1
ATOM 1524 N N . VAL A 1 198 ? 4.769 47.304 57.391 1.00 35.27 199 VAL A N 1
ATOM 1525 C CA . VAL A 1 198 ? 5.917 47.728 58.098 1.00 35.87 199 VAL A CA 1
ATOM 1526 C C . VAL A 1 198 ? 5.896 47.051 59.445 1.00 39.04 199 VAL A C 1
ATOM 1527 O O . VAL A 1 198 ? 4.845 46.958 60.108 1.00 36.42 199 VAL A O 1
ATOM 1531 N N . SER A 1 199 ? 7.080 46.628 59.892 1.00 39.20 200 SER A N 1
ATOM 1532 C CA . SER A 1 199 ? 7.169 46.039 61.207 1.00 40.66 200 SER A CA 1
ATOM 1533 C C . SER A 1 199 ? 8.532 46.414 61.728 1.00 39.24 200 SER A C 1
ATOM 1534 O O . SER A 1 199 ? 9.467 46.599 60.937 1.00 41.66 200 SER A O 1
ATOM 1537 N N . GLY A 1 200 ? 8.647 46.550 63.045 1.00 35.21 201 GLY A N 1
ATOM 1538 C CA . GLY A 1 200 ? 9.924 46.897 63.625 1.00 37.37 201 GLY A CA 1
ATOM 1539 C C . GLY A 1 200 ? 9.817 47.024 65.130 1.00 43.72 201 GLY A C 1
ATOM 1540 O O . GLY A 1 200 ? 8.842 46.552 65.762 1.00 41.99 201 GLY A O 1
ATOM 1541 N N . TYR A 1 201 ? 10.840 47.605 65.722 1.00 44.85 202 TYR A N 1
ATOM 1542 C CA . TYR A 1 201 ? 10.917 47.733 67.174 1.00 47.72 202 TYR A CA 1
ATOM 1543 C C . TYR A 1 201 ? 11.314 49.166 67.482 1.00 47.95 202 TYR A C 1
ATOM 1544 O O . TYR A 1 201 ? 12.295 49.674 66.940 1.00 47.78 202 TYR A O 1
ATOM 1553 N N . ASP A 1 202 ? 10.546 49.820 68.335 1.00 49.45 203 ASP A N 1
ATOM 1554 C CA . ASP A 1 202 ? 10.774 51.226 68.610 1.00 54.95 203 ASP A CA 1
ATOM 1555 C C . ASP A 1 202 ? 10.677 51.551 70.085 1.00 66.64 203 ASP A C 1
ATOM 1556 O O . ASP A 1 202 ? 9.646 51.304 70.733 1.00 64.10 203 ASP A O 1
ATOM 1561 N N . ASN A 1 203 ? 11.755 52.145 70.592 1.00 80.05 204 ASN A N 1
ATOM 1562 C CA . ASN A 1 203 ? 11.802 52.712 71.933 1.00 87.78 204 ASN A CA 1
ATOM 1563 C C . ASN A 1 203 ? 13.016 53.645 72.066 1.00 95.53 204 ASN A C 1
ATOM 1564 O O . ASN A 1 203 ? 13.608 54.099 71.051 1.00 84.40 204 ASN A O 1
ATOM 1569 N N . ASP A 1 204 ? 13.383 53.911 73.316 1.00 92.96 205 ASP A N 1
ATOM 1570 C CA . ASP A 1 204 ? 14.661 54.544 73.648 1.00 95.25 205 ASP A CA 1
ATOM 1571 C C . ASP A 1 204 ? 15.812 53.658 73.183 1.00 88.74 205 ASP A C 1
ATOM 1572 O O . ASP A 1 204 ? 15.719 52.427 73.225 1.00 101.79 205 ASP A O 1
ATOM 1577 N N . ALA A 1 205 ? 16.895 54.265 72.751 1.00 78.80 206 ALA A N 1
ATOM 1578 C CA . ALA A 1 205 ? 18.104 53.512 72.353 1.00 70.25 206 ALA A CA 1
ATOM 1579 C C . ALA A 1 205 ? 18.097 52.355 71.368 1.00 58.26 206 ALA A C 1
ATOM 1580 O O . ALA A 1 205 ? 19.099 51.653 71.249 1.00 60.03 206 ALA A O 1
ATOM 1582 N N . LEU A 1 206 ? 17.004 52.134 70.655 1.00 56.83 207 LEU A N 1
ATOM 1583 C CA . LEU A 1 206 ? 16.950 50.964 69.764 1.00 54.42 207 LEU A CA 1
ATOM 1584 C C . LEU A 1 206 ? 15.772 51.320 68.868 1.00 50.15 207 LEU A C 1
ATOM 1585 O O . LEU A 1 206 ? 14.630 51.413 69.324 1.00 55.32 207 LEU A O 1
ATOM 1590 N N . TYR A 1 207 ? 16.063 51.535 67.589 1.00 43.28 208 TYR A N 1
ATOM 1591 C CA . TYR A 1 207 ? 15.005 51.679 66.589 1.00 45.23 208 TYR A CA 1
ATOM 1592 C C . TYR A 1 207 ? 15.344 50.800 65.411 1.00 47.47 208 TYR A C 1
ATOM 1593 O O . TYR A 1 207 ? 16.477 50.859 64.870 1.00 49.71 208 TYR A O 1
ATOM 1602 N N . ALA A 1 208 ? 14.387 49.985 65.006 1.00 42.93 209 ALA A N 1
ATOM 1603 C CA . ALA A 1 208 ? 14.567 49.148 63.822 1.00 43.28 209 ALA A CA 1
ATOM 1604 C C . ALA A 1 208 ? 13.274 49.088 63.063 1.00 45.27 209 ALA A C 1
ATOM 1605 O O . ALA A 1 208 ? 12.187 49.015 63.667 1.00 46.26 209 ALA A O 1
ATOM 1607 N N . SER A 1 209 ? 13.366 49.104 61.736 1.00 40.38 210 SER A N 1
ATOM 1608 C CA . SER A 1 209 ? 12.166 49.085 60.920 1.00 40.76 210 SER A CA 1
ATOM 1609 C C . SER A 1 209 ? 12.426 48.432 59.573 1.00 43.02 210 SER A C 1
ATOM 1610 O O . SER A 1 209 ? 13.474 48.661 58.962 1.00 38.98 210 SER A O 1
ATOM 1613 N N . VAL A 1 210 ? 11.462 47.638 59.105 1.00 37.18 211 VAL A N 1
ATOM 1614 C CA . VAL A 1 210 ? 11.515 47.089 57.759 1.00 38.27 211 VAL A CA 1
ATOM 1615 C C . VAL A 1 210 ? 10.139 47.187 57.081 1.00 39.70 211 VAL A C 1
ATOM 1616 O O . VAL A 1 210 ? 9.098 46.917 57.701 1.00 41.59 211 VAL A O 1
ATOM 1620 N N . ALA A 1 211 ? 10.131 47.567 55.805 1.00 40.36 212 ALA A N 1
ATOM 1621 C CA . ALA A 1 211 ? 8.884 47.889 55.102 1.00 38.26 212 ALA A CA 1
ATOM 1622 C C . ALA A 1 211 ? 8.948 47.361 53.695 1.00 38.61 212 ALA A C 1
ATOM 1623 O O . ALA A 1 211 ? 10.017 47.381 53.049 1.00 35.69 212 ALA A O 1
ATOM 1625 N N . VAL A 1 212 ? 7.813 46.842 53.223 1.00 34.08 213 VAL A N 1
ATOM 1626 C CA . VAL A 1 212 ? 7.698 46.411 51.869 1.00 33.48 213 VAL A CA 1
ATOM 1627 C C . VAL A 1 212 ? 6.471 47.124 51.304 1.00 34.95 213 VAL A C 1
ATOM 1628 O O . VAL A 1 212 ? 5.475 47.330 52.022 1.00 35.38 213 VAL A O 1
ATOM 1632 N N . GLN A 1 213 ? 6.523 47.486 50.032 1.00 38.27 214 GLN A N 1
ATOM 1633 C CA . GLN A 1 213 ? 5.456 48.294 49.408 1.00 36.41 214 GLN A CA 1
ATOM 1634 C C . GLN A 1 213 ? 5.172 47.770 48.015 1.00 37.26 214 GLN A C 1
ATOM 1635 O O . GLN A 1 213 ? 6.080 47.552 47.223 1.00 38.44 214 GLN A O 1
ATOM 1641 N N . GLN A 1 214 ? 3.896 47.583 47.707 1.00 39.40 215 GLN A N 1
ATOM 1642 C CA . GLN A 1 214 ? 3.529 47.093 46.409 1.00 42.33 215 GLN A CA 1
ATOM 1643 C C . GLN A 1 214 ? 2.481 48.030 45.768 1.00 38.17 215 GLN A C 1
ATOM 1644 O O . GLN A 1 214 ? 1.501 48.391 46.424 1.00 38.00 215 GLN A O 1
ATOM 1650 N N . GLN A 1 215 ? 2.705 48.392 44.500 1.00 37.84 216 GLN A N 1
ATOM 1651 C CA . GLN A 1 215 ? 1.786 49.190 43.686 1.00 36.79 216 GLN A CA 1
ATOM 1652 C C . GLN A 1 215 ? 1.422 48.457 42.412 1.00 38.78 216 GLN A C 1
ATOM 1653 O O . GLN A 1 215 ? 2.286 47.859 41.770 1.00 43.25 216 GLN A O 1
ATOM 1659 N N . ASP A 1 216 ? 0.157 48.518 42.031 1.00 37.76 217 ASP A N 1
ATOM 1660 C CA . ASP A 1 216 ? -0.345 47.897 40.814 1.00 42.27 217 ASP A CA 1
ATOM 1661 C C . ASP A 1 216 ? -1.377 48.809 40.215 1.00 41.53 217 ASP A C 1
ATOM 1662 O O . ASP A 1 216 ? -2.093 49.510 40.953 1.00 47.50 217 ASP A O 1
ATOM 1667 N N . ALA A 1 217 ? -1.471 48.807 38.897 1.00 35.25 218 ALA A N 1
ATOM 1668 C CA . ALA A 1 217 ? -2.465 49.605 38.201 1.00 40.06 218 ALA A CA 1
ATOM 1669 C C . ALA A 1 217 ? -2.508 49.148 36.745 1.00 39.02 218 ALA A C 1
ATOM 1670 O O . ALA A 1 217 ? -1.663 48.371 36.318 1.00 40.74 218 ALA A O 1
ATOM 1672 N N . LYS A 1 218 ? -3.480 49.654 36.010 1.00 41.09 219 LYS A N 1
ATOM 1673 C CA . LYS A 1 218 ? -3.595 49.421 34.579 1.00 42.31 219 LYS A CA 1
ATOM 1674 C C . LYS A 1 218 ? -3.343 50.731 33.851 1.00 43.28 219 LYS A C 1
ATOM 1675 O O . LYS A 1 218 ? -3.778 51.797 34.283 1.00 43.63 219 LYS A O 1
ATOM 1681 N N . LEU A 1 219 ? -2.604 50.658 32.761 1.00 48.71 220 LEU A N 1
ATOM 1682 C CA . LEU A 1 219 ? -2.246 51.843 32.011 1.00 49.13 220 LEU A CA 1
ATOM 1683 C C . LEU A 1 219 ? -3.388 52.166 31.063 1.00 50.77 220 LEU A C 1
ATOM 1684 O O . LEU A 1 219 ? -3.990 51.264 30.477 1.00 50.31 220 LEU A O 1
ATOM 1689 N N . THR A 1 220 ? -3.714 53.447 30.924 1.00 50.13 221 THR A N 1
ATOM 1690 C CA . THR A 1 220 ? -4.739 53.841 29.955 1.00 52.57 221 THR A CA 1
ATOM 1691 C C . THR A 1 220 ? -4.060 53.988 28.602 1.00 56.47 221 THR A C 1
ATOM 1692 O O . THR A 1 220 ? -3.930 55.124 28.050 1.00 55.74 221 THR A O 1
ATOM 1696 N N . ASP A 1 221 ? -3.624 52.838 28.075 1.00 52.00 222 ASP A N 1
ATOM 1697 C CA . ASP A 1 221 ? -2.942 52.801 26.770 1.00 51.84 222 ASP A CA 1
ATOM 1698 C C . ASP A 1 221 ? -3.794 51.957 25.860 1.00 50.54 222 ASP A C 1
ATOM 1699 O O . ASP A 1 221 ? -4.931 51.689 26.183 1.00 58.11 222 ASP A O 1
ATOM 1704 N N . ALA A 1 222 ? -3.257 51.507 24.739 1.00 55.45 223 ALA A N 1
ATOM 1705 C CA . ALA A 1 222 ? -4.060 50.742 23.774 1.00 51.90 223 ALA A CA 1
ATOM 1706 C C . ALA A 1 222 ? -4.430 49.332 24.207 1.00 54.52 223 ALA A C 1
ATOM 1707 O O . ALA A 1 222 ? -5.206 48.678 23.535 1.00 66.62 223 ALA A O 1
ATOM 1709 N N . SER A 1 223 ? -3.893 48.856 25.327 1.00 58.72 224 SER A N 1
ATOM 1710 C CA . SER A 1 223 ? -4.047 47.429 25.716 1.00 56.27 224 SER A CA 1
ATOM 1711 C C . SER A 1 223 ? -4.354 47.235 27.189 1.00 55.32 224 SER A C 1
ATOM 1712 O O . SER A 1 223 ? -4.392 46.082 27.676 1.00 56.25 224 SER A O 1
ATOM 1715 N N . ASN A 1 224 ? -4.546 48.343 27.912 1.00 52.74 225 ASN A N 1
ATOM 1716 C CA . ASN A 1 224 ? -4.698 48.296 29.373 1.00 56.01 225 ASN A CA 1
ATOM 1717 C C . ASN A 1 224 ? -3.584 47.526 30.098 1.00 54.52 225 ASN A C 1
ATOM 1718 O O . ASN A 1 224 ? -3.843 46.789 31.063 1.00 51.05 225 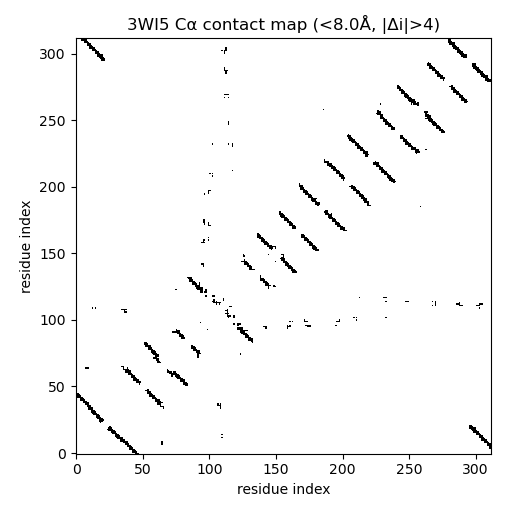ASN A O 1
ATOM 1723 N N . SER A 1 225 ? -2.356 47.720 29.612 1.00 50.00 226 SER A N 1
ATOM 1724 C CA . SER A 1 225 ? -1.170 47.067 30.148 1.00 49.00 226 SER A CA 1
ATOM 1725 C C . SER A 1 225 ? -1.042 47.225 31.659 1.00 48.46 226 SER A C 1
ATOM 1726 O O . SER A 1 225 ? -1.075 48.346 32.203 1.00 45.04 226 SER A O 1
ATOM 1729 N N . HIS A 1 226 ? -0.878 46.100 32.325 1.00 49.35 227 HIS A N 1
ATOM 1730 C CA . HIS A 1 226 ? -0.590 46.053 33.756 1.00 45.19 227 HIS A CA 1
ATOM 1731 C C . HIS A 1 226 ? 0.726 46.746 34.082 1.00 43.64 227 HIS A C 1
ATOM 1732 O O . HIS A 1 226 ? 1.686 46.645 33.336 1.00 44.23 227 HIS A O 1
ATOM 1739 N N . ASN A 1 227 ? 0.761 47.477 35.188 1.00 44.84 228 ASN A N 1
ATOM 1740 C CA . ASN A 1 227 ? 2.005 48.089 35.695 1.00 41.34 228 ASN A CA 1
ATOM 1741 C C . ASN A 1 227 ? 2.132 47.794 37.176 1.00 46.35 228 ASN A C 1
ATOM 1742 O O . ASN A 1 227 ? 1.117 47.708 37.901 1.00 44.85 228 ASN A O 1
ATOM 1747 N N . SER A 1 228 ? 3.371 47.605 37.636 1.00 48.07 229 SER A N 1
ATOM 1748 C CA . SER A 1 228 ? 3.605 47.265 39.024 1.00 49.18 229 SER A CA 1
ATOM 1749 C C . SER A 1 228 ? 4.984 47.680 39.468 1.00 44.04 229 SER A C 1
ATOM 1750 O O . SER A 1 228 ? 5.859 47.880 38.648 1.00 44.70 229 SER A O 1
ATOM 1753 N N . GLN A 1 229 ? 5.161 47.783 40.791 1.00 40.41 230 GLN A N 1
ATOM 1754 C CA . GLN A 1 229 ? 6.423 48.212 41.368 1.00 43.52 230 GLN A CA 1
ATOM 1755 C C . GLN A 1 229 ? 6.474 47.672 42.784 1.00 44.06 230 GLN A C 1
ATOM 1756 O O . GLN A 1 229 ? 5.490 47.687 43.515 1.00 44.10 230 GLN A O 1
ATOM 1762 N N . THR A 1 230 ? 7.640 47.176 43.178 1.00 44.88 231 THR A N 1
ATOM 1763 C CA . THR A 1 230 ? 7.839 46.639 44.515 1.00 38.07 231 THR A CA 1
ATOM 1764 C C . THR A 1 230 ? 9.075 47.294 45.075 1.00 38.15 231 THR A C 1
ATOM 1765 O O . THR A 1 230 ? 10.066 47.431 44.371 1.00 35.36 231 THR A O 1
ATOM 1769 N N . GLU A 1 231 ? 9.022 47.691 46.341 1.00 36.79 232 GLU A N 1
ATOM 1770 C CA . GLU A 1 231 ? 10.125 48.387 46.974 1.00 34.80 232 GLU A CA 1
ATOM 1771 C C . GLU A 1 231 ? 10.214 47.925 48.430 1.00 40.25 232 GLU A C 1
ATOM 1772 O O . GLU A 1 231 ? 9.173 47.634 49.084 1.00 37.30 232 GLU A O 1
ATOM 1778 N N . VAL A 1 232 ? 11.443 47.871 48.944 1.00 36.15 233 VAL A N 1
ATOM 1779 C CA . VAL A 1 232 ? 11.652 47.514 50.337 1.00 40.18 233 VAL A CA 1
ATOM 1780 C C . VAL A 1 232 ? 12.570 48.571 50.940 1.00 36.42 233 VAL A C 1
ATOM 1781 O O . VAL A 1 232 ? 13.429 49.088 50.253 1.00 37.52 233 VAL A O 1
ATOM 1785 N N . ALA A 1 233 ? 12.403 48.852 52.214 1.00 30.81 234 ALA A N 1
ATOM 1786 C CA . ALA A 1 233 ? 13.276 49.772 52.882 1.00 37.05 234 ALA A CA 1
ATOM 1787 C C . ALA A 1 233 ? 13.479 49.298 54.320 1.00 42.19 234 ALA A C 1
ATOM 1788 O O . ALA A 1 233 ? 12.531 48.786 54.973 1.00 39.86 234 ALA A O 1
ATOM 1790 N N . ALA A 1 234 ? 14.702 49.463 54.817 1.00 39.02 235 ALA A N 1
ATOM 1791 C CA . ALA A 1 234 ? 15.002 49.056 56.193 1.00 38.95 235 ALA A CA 1
ATOM 1792 C C . ALA A 1 234 ? 15.838 50.129 56.803 1.00 36.80 235 ALA A C 1
ATOM 1793 O O . ALA A 1 234 ? 16.746 50.637 56.137 1.00 39.09 235 ALA A O 1
ATOM 1795 N N . THR A 1 235 ? 15.580 50.482 58.075 1.00 34.19 236 THR A N 1
ATOM 1796 C CA . THR A 1 235 ? 16.490 51.344 58.751 1.00 40.52 236 THR A CA 1
ATOM 1797 C C . THR A 1 235 ? 16.811 50.867 60.161 1.00 42.94 236 THR A C 1
ATOM 1798 O O . THR A 1 235 ? 15.986 50.230 60.816 1.00 42.02 236 THR A O 1
ATOM 1802 N N . LEU A 1 236 ? 17.999 51.246 60.635 1.00 41.77 237 LEU A N 1
ATOM 1803 C CA . LEU A 1 236 ? 18.472 50.827 61.944 1.00 41.79 237 LEU A CA 1
ATOM 1804 C C . LEU A 1 236 ? 19.111 52.013 62.648 1.00 40.86 237 LEU A C 1
ATOM 1805 O O . LEU A 1 236 ? 19.949 52.718 62.067 1.00 39.97 237 LEU A O 1
ATOM 1810 N N . ALA A 1 237 ? 18.713 52.250 63.884 1.00 41.31 238 ALA A N 1
ATOM 1811 C CA . ALA A 1 237 ? 19.299 53.336 64.660 1.00 41.82 238 ALA A CA 1
ATOM 1812 C C . ALA A 1 237 ? 19.552 52.861 66.103 1.00 42.74 238 ALA A C 1
ATOM 1813 O O . ALA A 1 237 ? 18.808 52.048 66.641 1.00 43.21 238 ALA A O 1
ATOM 1815 N N . TYR A 1 238 ? 20.583 53.422 66.715 1.00 50.48 239 TYR A N 1
ATOM 1816 C CA . TYR A 1 238 ? 20.886 53.163 68.117 1.00 52.28 239 TYR A CA 1
ATOM 1817 C C . TYR A 1 238 ? 21.436 54.425 68.793 1.00 50.82 239 TYR A C 1
ATOM 1818 O O . TYR A 1 238 ? 22.381 55.056 68.294 1.00 53.19 239 TYR A O 1
ATOM 1827 N N . ARG A 1 239 ? 20.862 54.764 69.931 1.00 46.32 240 ARG A N 1
ATOM 1828 C CA . ARG A 1 239 ? 21.246 55.951 70.686 1.00 58.61 240 ARG A CA 1
ATOM 1829 C C . ARG A 1 239 ? 22.320 55.711 71.767 1.00 60.23 240 ARG A C 1
ATOM 1830 O O . ARG A 1 239 ? 22.109 54.939 72.699 1.00 60.55 240 ARG A O 1
ATOM 1838 N N . PHE A 1 240 ? 23.444 56.399 71.630 1.00 56.84 241 PHE A N 1
ATOM 1839 C CA . PHE A 1 240 ? 24.503 56.424 72.642 1.00 52.87 241 PHE A CA 1
ATOM 1840 C C . PHE A 1 240 ? 24.545 57.782 73.332 1.00 51.65 241 PHE A C 1
ATOM 1841 O O . PHE A 1 240 ? 25.179 58.706 72.844 1.00 51.07 241 PHE A O 1
ATOM 1849 N N . GLY A 1 241 ? 23.870 57.907 74.452 1.00 55.51 242 GLY A N 1
ATOM 1850 C CA . GLY A 1 241 ? 23.783 59.185 75.161 1.00 47.49 242 GLY A CA 1
ATOM 1851 C C . GLY A 1 241 ? 23.020 60.172 74.288 1.00 56.05 242 GLY A C 1
ATOM 1852 O O . GLY A 1 241 ? 21.820 60.006 74.061 1.00 53.61 242 GLY A O 1
ATOM 1853 N N . ASN A 1 242 ? 23.749 61.169 73.776 1.00 56.25 243 ASN A N 1
ATOM 1854 C CA . ASN A 1 242 ? 23.221 62.274 72.999 1.00 55.01 243 ASN A CA 1
ATOM 1855 C C . ASN A 1 242 ? 23.293 62.051 71.503 1.00 52.87 243 ASN A C 1
ATOM 1856 O O . ASN A 1 242 ? 22.727 62.840 70.718 1.00 53.76 243 ASN A O 1
ATOM 1861 N N . VAL A 1 243 ? 24.026 61.038 71.092 1.00 47.42 244 VAL A N 1
ATOM 1862 C CA . VAL A 1 243 ? 24.205 60.812 69.672 1.00 51.34 244 VAL A CA 1
ATOM 1863 C C . VAL A 1 243 ? 23.411 59.595 69.232 1.00 48.18 244 VAL A C 1
ATOM 1864 O O . VAL A 1 243 ? 23.321 58.622 69.972 1.00 50.93 244 VAL A O 1
ATOM 1868 N N . THR A 1 244 ? 22.827 59.662 68.031 1.00 48.62 245 THR A N 1
ATOM 1869 C CA . THR A 1 244 ? 22.092 58.534 67.468 1.00 46.04 245 THR A CA 1
ATOM 1870 C C . THR A 1 244 ? 22.449 58.379 65.995 1.00 46.22 245 THR A C 1
ATOM 1871 O O . THR A 1 244 ? 21.844 59.004 65.110 1.00 45.73 245 THR A O 1
ATOM 1875 N N . PRO A 1 245 ? 23.408 57.522 65.715 1.00 45.92 246 PRO A N 1
ATOM 1876 C CA . PRO A 1 245 ? 23.629 57.118 64.330 1.00 44.35 246 PRO A CA 1
ATOM 1877 C C . PRO A 1 245 ? 22.477 56.284 63.830 1.00 43.20 246 PRO A C 1
ATOM 1878 O O . PRO A 1 245 ? 21.827 55.609 64.608 1.00 46.06 246 PRO A O 1
ATOM 1882 N N . ARG A 1 246 ? 22.213 56.365 62.529 1.00 44.62 247 ARG A N 1
ATOM 1883 C CA . ARG A 1 246 ? 21.293 55.492 61.875 1.00 45.77 247 ARG A CA 1
ATOM 1884 C C . ARG A 1 246 ? 21.739 55.235 60.453 1.00 40.33 247 ARG A C 1
ATOM 1885 O O . ARG A 1 246 ? 22.537 55.972 59.917 1.00 35.77 247 ARG A O 1
ATOM 1893 N N . VAL A 1 247 ? 21.239 54.150 59.882 1.00 37.71 248 VAL A N 1
ATOM 1894 C CA . VAL A 1 247 ? 21.540 53.802 58.521 1.00 40.05 248 VAL A CA 1
ATOM 1895 C C . VAL A 1 247 ? 20.227 53.312 57.898 1.00 38.78 248 VAL A C 1
ATOM 1896 O O . VAL A 1 247 ? 19.396 52.684 58.594 1.00 39.09 248 VAL A O 1
ATOM 1900 N N . SER A 1 248 ? 20.043 53.597 56.606 1.00 34.15 249 SER A N 1
ATOM 1901 C CA . SER A 1 248 ? 18.898 53.101 55.877 1.00 32.62 249 SER A CA 1
ATOM 1902 C C . SER A 1 248 ? 19.375 52.502 54.608 1.00 34.61 249 SER A C 1
ATOM 1903 O O . SER A 1 248 ? 20.369 52.955 54.009 1.00 36.65 249 SER A O 1
ATOM 1906 N N . TYR A 1 249 ? 18.686 51.457 54.175 1.00 36.13 250 TYR A N 1
ATOM 1907 C CA . TYR A 1 249 ? 18.893 50.883 52.871 1.00 36.80 250 TYR A CA 1
ATOM 1908 C C . TYR A 1 249 ? 17.513 50.747 52.255 1.00 36.43 250 TYR A C 1
ATOM 1909 O O . TYR A 1 249 ? 16.562 50.438 52.967 1.00 38.56 250 TYR A O 1
ATOM 1918 N N . ALA A 1 250 ? 17.403 50.991 50.953 1.00 33.70 251 ALA A N 1
ATOM 1919 C CA . ALA A 1 250 ? 16.155 50.803 50.255 1.00 36.16 251 ALA A CA 1
ATOM 1920 C C . ALA A 1 250 ? 16.507 50.233 48.914 1.00 41.24 251 ALA A C 1
ATOM 1921 O O . ALA A 1 250 ? 17.564 50.543 48.356 1.00 40.18 251 ALA A O 1
ATOM 1923 N N . HIS A 1 251 ? 15.613 49.407 48.382 1.00 39.46 252 HIS A N 1
ATOM 1924 C CA . HIS A 1 251 ? 15.822 48.778 47.116 1.00 43.43 252 HIS A CA 1
ATOM 1925 C C . HIS A 1 251 ? 14.543 48.815 46.328 1.00 44.64 252 HIS A C 1
ATOM 1926 O O . HIS A 1 251 ? 13.498 48.525 46.865 1.00 43.26 252 HIS A O 1
ATOM 1933 N N . GLY A 1 252 ? 14.613 49.199 45.065 1.00 46.25 253 GLY A N 1
ATOM 1934 C CA . GLY A 1 252 ? 13.444 49.107 44.222 1.00 46.97 253 GLY A CA 1
ATOM 1935 C C . GLY A 1 252 ? 13.660 48.018 43.198 1.00 53.30 253 GLY A C 1
ATOM 1936 O O . GLY A 1 252 ? 14.672 48.018 42.486 1.00 54.91 253 GLY A O 1
ATOM 1937 N N . PHE A 1 253 ? 12.734 47.069 43.136 1.00 51.42 254 PHE A N 1
ATOM 1938 C CA . PHE A 1 253 ? 12.853 45.965 42.202 1.00 49.55 254 PHE A CA 1
ATOM 1939 C C . PHE A 1 253 ? 12.560 46.449 40.799 1.00 59.86 254 PHE A C 1
ATOM 1940 O O . PHE A 1 253 ? 11.972 47.530 40.591 1.00 56.16 254 PHE A O 1
ATOM 1948 N N . LYS A 1 254 ? 13.046 45.682 39.830 1.00 66.53 255 LYS A N 1
ATOM 1949 C CA . LYS A 1 254 ? 12.864 46.038 38.435 1.00 73.29 255 LYS A CA 1
ATOM 1950 C C . LYS A 1 254 ? 11.392 45.796 38.137 1.00 70.01 255 LYS A C 1
ATOM 1951 O O . LYS A 1 254 ? 10.950 44.655 38.094 1.00 73.42 255 LYS A O 1
ATOM 1957 N N . GLY A 1 255 ? 10.640 46.865 37.929 1.00 64.71 256 GLY A N 1
ATOM 1958 C CA . GLY A 1 255 ? 9.198 46.791 37.871 1.00 70.24 256 GLY A CA 1
ATOM 1959 C C . GLY A 1 255 ? 8.643 47.280 36.560 1.00 71.33 256 GLY A C 1
ATOM 1960 O O . GLY A 1 255 ? 9.314 47.972 35.817 1.00 68.51 256 GLY A O 1
ATOM 1961 N N . LEU A 1 256 ? 7.422 46.873 36.255 1.00 68.41 257 LEU A N 1
ATOM 1962 C CA . LEU A 1 256 ? 6.795 47.229 34.997 1.00 65.26 257 LEU A CA 1
ATOM 1963 C C . LEU A 1 256 ? 6.094 48.573 35.084 1.00 63.23 257 LEU A C 1
ATOM 1964 O O . LEU A 1 256 ? 4.897 48.647 35.334 1.00 56.81 257 LEU A O 1
ATOM 1969 N N . VAL A 1 257 ? 6.862 49.636 34.886 1.00 70.67 258 VAL A N 1
ATOM 1970 C CA . VAL A 1 257 ? 6.327 50.986 34.888 1.00 81.60 258 VAL A CA 1
ATOM 1971 C C . VAL A 1 257 ? 6.707 51.702 33.597 1.00 84.62 258 VAL A C 1
ATOM 1972 O O . VAL A 1 257 ? 7.867 51.731 33.219 1.00 82.95 258 VAL A O 1
ATOM 1976 N N . ALA A 1 258 ? 5.715 52.279 32.934 1.00 90.83 259 ALA A N 1
ATOM 1977 C CA . ALA A 1 258 ? 5.923 53.050 31.712 1.00 95.43 259 ALA A CA 1
ATOM 1978 C C . ALA A 1 258 ? 6.765 54.325 31.908 1.00 97.19 259 ALA A C 1
ATOM 1979 O O . ALA A 1 258 ? 7.567 54.696 31.055 1.00 108.77 259 ALA A O 1
ATOM 1981 N N . LYS A 1 259 ? 6.565 54.984 33.045 1.00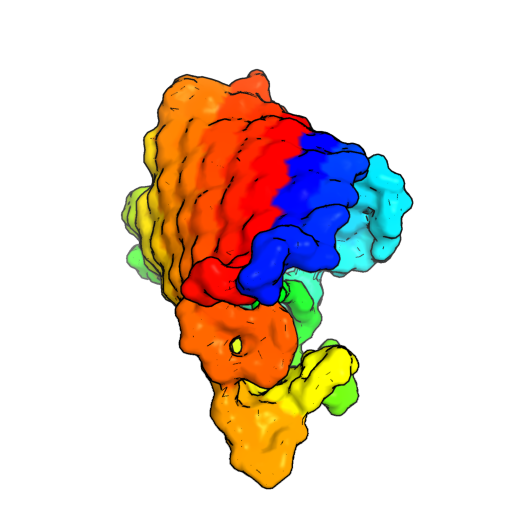 101.54 260 LYS A N 1
ATOM 1982 C CA . LYS A 1 259 ? 7.291 56.209 33.359 1.00 103.76 260 LYS A CA 1
ATOM 1983 C C . LYS A 1 259 ? 8.799 55.987 33.306 1.00 99.44 260 LYS A C 1
ATOM 1984 O O . LYS A 1 259 ? 9.287 54.900 33.617 1.00 97.50 260 LYS A O 1
ATOM 1990 N N . ALA A 1 260 ? 9.531 57.023 32.912 1.00 116.25 261 ALA A N 1
ATOM 1991 C CA . ALA A 1 260 ? 10.984 56.944 32.822 1.00 105.06 261 ALA A CA 1
ATOM 1992 C C . ALA A 1 260 ? 11.624 57.142 34.196 1.00 106.61 261 ALA A C 1
ATOM 1993 O O . ALA A 1 260 ? 12.838 57.304 34.307 1.00 100.63 261 ALA A O 1
ATOM 1995 N N . ASP A 1 261 ? 10.797 57.127 35.236 1.00 110.60 262 ASP A N 1
ATOM 1996 C CA . ASP A 1 261 ? 11.281 57.303 36.601 1.00 113.03 262 ASP A CA 1
ATOM 1997 C C . ASP A 1 261 ? 12.355 56.235 36.747 1.00 109.93 262 ASP A C 1
ATOM 1998 O O . ASP A 1 261 ? 13.497 56.536 37.095 1.00 111.84 262 ASP A O 1
ATOM 2003 N N . ILE A 1 262 ? 11.927 54.993 36.569 1.00 112.79 263 ILE A N 1
ATOM 2004 C CA . ILE A 1 262 ? 10.521 54.771 36.242 1.00 112.73 263 ILE A CA 1
ATOM 2005 C C . ILE A 1 262 ? 9.458 54.289 37.209 1.00 107.00 263 ILE A C 1
ATOM 2006 O O . ILE A 1 262 ? 8.366 54.807 37.190 1.00 105.80 263 ILE A O 1
ATOM 2011 N N . GLY A 1 263 ? 9.732 53.275 38.017 1.00 109.77 264 GLY A N 1
ATOM 2012 C CA . GLY A 1 263 ? 11.051 52.876 38.429 1.00 101.69 264 GLY A CA 1
ATOM 2013 C C . GLY A 1 263 ? 11.740 51.654 37.859 1.00 87.05 264 GLY A C 1
ATOM 2014 O O . GLY A 1 263 ? 11.298 50.519 37.847 1.00 78.37 264 GLY A O 1
ATOM 2015 N N . ASN A 1 264 ? 12.931 51.959 37.422 1.00 84.54 265 ASN A N 1
ATOM 2016 C CA . ASN A 1 264 ? 13.923 51.004 37.178 1.00 84.05 265 ASN A CA 1
ATOM 2017 C C . ASN A 1 264 ? 14.344 50.607 38.546 1.00 71.58 265 ASN A C 1
ATOM 2018 O O . ASN A 1 264 ? 13.890 51.139 39.526 1.00 71.53 265 ASN A O 1
ATOM 2023 N N . ARG A 1 265 ? 15.162 49.595 38.577 1.00 62.20 266 ARG A N 1
ATOM 2024 C CA . ARG A 1 265 ? 15.719 49.046 39.771 1.00 57.37 266 ARG A CA 1
ATOM 2025 C C . ARG A 1 265 ? 16.555 50.129 40.406 1.00 55.77 266 ARG A C 1
ATOM 2026 O O . ARG A 1 265 ? 17.120 50.922 39.718 1.00 59.92 266 ARG A O 1
ATOM 2034 N N . TYR A 1 266 ? 16.598 50.195 41.720 1.00 50.88 267 TYR A N 1
ATOM 2035 C CA . TYR A 1 266 ? 17.504 51.090 42.389 1.00 46.23 267 TYR A CA 1
ATOM 2036 C C . TYR A 1 266 ? 17.996 50.525 43.700 1.00 45.53 267 TYR A C 1
ATOM 2037 O O . TYR A 1 266 ? 17.338 49.731 44.290 1.00 45.72 267 TYR A O 1
ATOM 2046 N N . ASP A 1 267 ? 19.166 50.963 44.139 1.00 39.14 268 ASP A N 1
ATOM 2047 C CA . ASP A 1 267 ? 19.642 50.679 45.475 1.00 39.20 268 ASP A CA 1
ATOM 2048 C C . ASP A 1 267 ? 20.104 51.978 46.085 1.00 40.64 268 ASP A C 1
ATOM 2049 O O . ASP A 1 267 ? 20.709 52.823 45.384 1.00 43.31 268 ASP A O 1
ATOM 2054 N N . GLN A 1 268 ? 19.874 52.142 47.387 1.00 36.73 269 GLN A N 1
ATOM 2055 C CA . GLN A 1 268 ? 20.373 53.317 48.086 1.00 39.02 269 GLN A CA 1
ATOM 2056 C C . GLN A 1 268 ? 20.665 53.044 49.506 1.00 34.78 269 GLN A C 1
ATOM 2057 O O . GLN A 1 268 ? 20.049 52.166 50.140 1.00 36.32 269 GLN A O 1
ATOM 2063 N N . VAL A 1 269 ? 21.629 53.788 50.039 1.00 36.33 270 VAL A N 1
ATOM 2064 C CA . VAL A 1 269 ? 21.922 53.727 51.459 1.00 36.52 270 VAL A CA 1
ATOM 2065 C C . VAL A 1 269 ? 22.061 55.164 51.898 1.00 39.88 270 VAL A C 1
ATOM 2066 O O . VAL A 1 269 ? 22.581 56.012 51.150 1.00 37.86 270 VAL A O 1
ATOM 2070 N N . VAL A 1 270 ? 21.552 55.454 53.096 1.00 35.50 271 VAL A N 1
ATOM 2071 C CA . VAL A 1 270 ? 21.740 56.709 53.705 1.00 35.18 271 VAL A CA 1
ATOM 2072 C C . VAL A 1 270 ? 22.303 56.449 55.100 1.00 38.07 271 VAL A C 1
ATOM 2073 O O . VAL A 1 270 ? 21.857 55.531 55.816 1.00 43.26 271 VAL A O 1
ATOM 2077 N N . VAL A 1 271 ? 23.232 57.292 55.523 1.00 41.18 272 VAL A N 1
ATOM 2078 C CA . VAL A 1 271 ? 23.950 57.103 56.732 1.00 43.03 272 VAL A CA 1
ATOM 2079 C C . VAL A 1 271 ? 24.016 58.466 57.400 1.00 41.49 272 VAL A C 1
ATOM 2080 O O . VAL A 1 271 ? 24.080 59.456 56.697 1.00 42.69 272 VAL A O 1
ATOM 2084 N N . GLY A 1 272 ? 23.987 58.510 58.731 1.00 38.27 273 GLY A N 1
ATOM 2085 C CA . GLY A 1 272 ? 23.962 59.777 59.413 1.00 38.52 273 GLY A CA 1
ATOM 2086 C C . GLY A 1 272 ? 23.852 59.668 60.913 1.00 43.69 273 GLY A C 1
ATOM 2087 O O . GLY A 1 272 ? 23.899 58.555 61.485 1.00 41.91 273 GLY A O 1
ATOM 2088 N N . ALA A 1 273 ? 23.731 60.817 61.566 1.00 39.13 274 ALA A N 1
ATOM 2089 C CA . ALA A 1 273 ? 23.673 60.871 63.023 1.00 41.94 274 ALA A CA 1
ATOM 2090 C C . ALA A 1 273 ? 22.936 62.138 63.442 1.00 40.00 274 ALA A C 1
ATOM 2091 O O . ALA A 1 273 ? 23.054 63.170 62.800 1.00 43.19 274 ALA A O 1
ATOM 2093 N N . GLU A 1 274 ? 22.186 62.056 64.518 1.00 37.98 275 GLU A N 1
ATOM 2094 C CA . GLU A 1 274 ? 21.613 63.205 65.146 1.00 43.25 275 GLU A CA 1
ATOM 2095 C C . GLU A 1 274 ? 22.314 63.447 66.458 1.00 44.19 275 GLU A C 1
ATOM 2096 O O . GLU A 1 274 ? 22.562 62.497 67.223 1.00 48.12 275 GLU A O 1
ATOM 2102 N N . TYR A 1 275 ? 22.633 64.713 66.731 1.00 44.57 276 TYR A N 1
ATOM 2103 C CA . TYR A 1 275 ? 23.167 65.100 68.025 1.00 45.46 276 TYR A CA 1
ATOM 2104 C C . TYR A 1 275 ? 22.155 65.987 68.740 1.00 47.87 276 TYR A C 1
ATOM 2105 O O . TYR A 1 275 ? 21.801 67.065 68.241 1.00 48.93 276 TYR A O 1
ATOM 2114 N N . ASP A 1 276 ? 21.720 65.560 69.910 1.00 48.06 277 ASP A N 1
ATOM 2115 C CA . ASP A 1 276 ? 20.714 66.293 70.673 1.00 49.46 277 ASP A CA 1
ATOM 2116 C C . ASP A 1 276 ? 21.314 67.251 71.683 1.00 47.29 277 ASP A C 1
ATOM 2117 O O . ASP A 1 276 ? 21.904 66.807 72.658 1.00 49.22 277 ASP A O 1
ATOM 2122 N N . PHE A 1 277 ? 21.126 68.558 71.479 1.00 45.86 278 PHE A N 1
ATOM 2123 C CA . PHE A 1 277 ? 21.560 69.546 72.486 1.00 44.18 278 PHE A CA 1
ATOM 2124 C C . PHE A 1 277 ? 20.556 69.568 73.607 1.00 45.56 278 PHE A C 1
ATOM 2125 O O . PHE A 1 277 ? 20.856 70.012 74.698 1.00 50.44 278 PHE A O 1
ATOM 2133 N N . SER A 1 278 ? 19.337 69.134 73.291 1.00 42.36 279 SER A N 1
ATOM 2134 C CA . SER A 1 278 ? 18.226 69.148 74.232 1.00 42.24 279 SER A CA 1
ATOM 2135 C C . SER A 1 278 ? 17.161 68.254 73.616 1.00 44.69 279 SER A C 1
ATOM 2136 O O . SER A 1 278 ? 17.366 67.695 72.527 1.00 45.26 279 SER A O 1
ATOM 2139 N N . LYS A 1 279 ? 16.032 68.125 74.300 1.00 44.25 280 LYS A N 1
ATOM 2140 C CA . LYS A 1 279 ? 14.913 67.341 73.760 1.00 51.00 280 LYS A CA 1
ATOM 2141 C C . LYS A 1 279 ? 14.211 68.035 72.582 1.00 52.97 280 LYS A C 1
ATOM 2142 O O . LYS A 1 279 ? 13.432 67.393 71.888 1.00 55.13 280 LYS A O 1
ATOM 2148 N N . ARG A 1 280 ? 14.501 69.315 72.349 1.00 48.84 281 ARG A N 1
ATOM 2149 C CA . ARG A 1 280 ? 13.837 70.048 71.264 1.00 50.39 281 ARG A CA 1
ATOM 2150 C C . ARG A 1 280 ? 14.783 70.407 70.127 1.00 44.08 281 ARG A C 1
ATOM 2151 O O . ARG A 1 280 ? 14.359 70.613 69.001 1.00 41.17 281 ARG A O 1
ATOM 2159 N N . THR A 1 281 ? 16.083 70.467 70.440 1.00 44.23 282 THR A N 1
ATOM 2160 C CA . THR A 1 281 ? 17.065 70.924 69.478 1.00 40.79 282 THR A CA 1
ATOM 2161 C C . THR A 1 281 ? 18.110 69.860 69.089 1.00 42.11 282 THR A C 1
ATOM 2162 O O . THR A 1 281 ? 18.817 69.317 69.942 1.00 43.76 282 THR A O 1
ATOM 2166 N N . SER A 1 282 ? 18.247 69.618 67.795 1.00 37.92 283 SER A N 1
ATOM 2167 C CA . SER A 1 282 ? 19.159 68.610 67.319 1.00 40.03 283 SER A CA 1
ATOM 2168 C C . SER A 1 282 ? 19.945 69.074 66.110 1.00 44.77 283 SER A C 1
ATOM 2169 O O . SER A 1 282 ? 19.405 69.749 65.222 1.00 45.02 283 SER A O 1
ATOM 2172 N N . ALA A 1 283 ? 21.212 68.695 66.076 1.00 41.12 284 ALA A N 1
ATOM 2173 C CA . ALA A 1 283 ? 22.049 68.888 64.913 1.00 39.43 284 ALA A CA 1
ATOM 2174 C C . ALA A 1 283 ? 21.986 67.582 64.122 1.00 39.83 284 ALA A C 1
ATOM 2175 O O . ALA A 1 283 ? 21.849 66.510 64.691 1.00 42.30 284 ALA A O 1
ATOM 2177 N N . LEU A 1 284 ? 22.128 67.684 62.809 1.00 37.93 285 LEU A N 1
ATOM 2178 C CA . LEU A 1 284 ? 21.990 66.563 61.932 1.00 37.82 285 LEU A CA 1
ATOM 2179 C C . LEU A 1 284 ? 23.148 66.510 60.956 1.00 45.30 285 LEU A C 1
ATOM 2180 O O . LEU A 1 284 ? 23.627 67.567 60.482 1.00 44.31 285 LEU A O 1
ATOM 2185 N N . VAL A 1 285 ? 23.584 65.298 60.605 1.00 39.65 286 VAL A N 1
ATOM 2186 C CA . VAL A 1 285 ? 24.567 65.145 59.531 1.00 41.93 286 VAL A CA 1
ATOM 2187 C C . VAL A 1 285 ? 24.197 63.856 58.811 1.00 40.34 286 VAL A C 1
ATOM 2188 O O . VAL A 1 285 ? 23.731 62.915 59.439 1.00 41.41 286 VAL A O 1
ATOM 2192 N N . SER A 1 286 ? 24.387 63.801 57.499 1.00 38.01 287 SER A N 1
ATOM 2193 C CA . SER A 1 286 ? 24.030 62.603 56.770 1.00 37.66 287 SER A CA 1
ATOM 2194 C C . SER A 1 286 ? 24.778 62.507 55.459 1.00 39.00 287 SER A C 1
ATOM 2195 O O . SER A 1 286 ? 25.352 63.486 55.004 1.00 36.82 287 SER A O 1
ATOM 2198 N N . ALA A 1 287 ? 24.782 61.310 54.869 1.00 34.42 288 ALA A N 1
ATOM 2199 C CA . ALA A 1 287 ? 25.444 61.100 53.599 1.00 37.56 288 ALA A CA 1
ATOM 2200 C C . ALA A 1 287 ? 24.738 59.969 52.929 1.00 36.76 288 ALA A C 1
ATOM 2201 O O . ALA A 1 287 ? 24.137 59.134 53.605 1.00 36.24 288 ALA A O 1
ATOM 2203 N N . GLY A 1 288 ? 24.783 59.940 51.592 1.00 35.30 289 GLY A N 1
ATOM 2204 C CA . GLY A 1 288 ? 23.916 59.068 50.854 1.00 35.01 289 GLY A CA 1
ATOM 2205 C C . GLY A 1 288 ? 24.495 58.655 49.529 1.00 40.39 289 GLY A C 1
ATOM 2206 O O . GLY A 1 288 ? 25.285 59.396 48.919 1.00 38.82 289 GLY A O 1
ATOM 2207 N N . TRP A 1 289 ? 24.076 57.475 49.065 1.00 39.58 290 TRP A N 1
ATOM 2208 C CA . TRP A 1 289 ? 24.512 56.929 47.792 1.00 39.89 290 TRP A CA 1
ATOM 2209 C C . TRP A 1 289 ? 23.339 56.292 47.126 1.00 40.74 290 TRP A C 1
ATOM 2210 O O . TRP A 1 289 ? 22.545 55.603 47.778 1.00 41.90 290 TRP A O 1
ATOM 2221 N N . LEU A 1 290 ? 23.194 56.489 45.823 1.00 41.63 291 LEU A N 1
ATOM 2222 C CA . LEU A 1 290 ? 22.096 55.849 45.098 1.00 43.59 291 LEU A CA 1
ATOM 2223 C C . LEU A 1 290 ? 22.559 55.448 43.707 1.00 45.32 291 LEU A C 1
ATOM 2224 O O . LEU A 1 290 ? 23.260 56.209 43.035 1.00 45.17 291 LEU A O 1
ATOM 2229 N N . GLN A 1 291 ? 22.199 54.229 43.304 1.00 45.69 292 GLN A N 1
ATOM 2230 C CA . GLN A 1 291 ? 22.500 53.753 41.957 1.00 49.07 292 GLN A CA 1
ATOM 2231 C C . GLN A 1 291 ? 21.216 53.268 41.292 1.00 47.60 292 GLN A C 1
ATOM 2232 O O . GLN A 1 291 ? 20.504 52.447 41.853 1.00 49.81 292 GLN A O 1
ATOM 2238 N N . GLU A 1 292 ? 20.890 53.831 40.140 1.00 51.28 293 GLU A N 1
ATOM 2239 C CA . GLU A 1 292 ? 19.667 53.509 39.425 1.00 51.33 293 GLU A CA 1
ATOM 2240 C C . GLU A 1 292 ? 20.014 52.835 38.119 1.00 65.90 293 GLU A C 1
ATOM 2241 O O . GLU A 1 292 ? 19.169 52.652 37.261 1.00 88.78 293 GLU A O 1
ATOM 2247 N N . GLY A 1 293 ? 21.261 52.452 37.957 1.00 78.05 294 GLY A N 1
ATOM 2248 C CA . GLY A 1 293 ? 21.630 51.715 36.768 1.00 92.76 294 GLY A CA 1
ATOM 2249 C C . GLY A 1 293 ? 21.295 50.247 36.763 1.00 86.51 294 GLY A C 1
ATOM 2250 O O . GLY A 1 293 ? 20.519 49.781 37.593 1.00 92.53 294 GLY A O 1
ATOM 2251 N N . LYS A 1 294 ? 21.882 49.549 35.795 1.00 97.20 295 LYS A N 1
ATOM 2252 C CA . LYS A 1 294 ? 21.941 48.094 35.723 1.00 113.55 295 LYS A CA 1
ATOM 2253 C C . LYS A 1 294 ? 23.355 47.570 35.955 1.00 113.09 295 LYS A C 1
ATOM 2254 O O . LYS A 1 294 ? 23.574 46.368 36.044 1.00 118.70 295 LYS A O 1
ATOM 2260 N N . GLY A 1 295 ? 24.296 48.490 36.085 1.00 107.78 296 GLY A N 1
ATOM 2261 C CA . GLY A 1 295 ? 25.733 48.243 35.983 1.00 105.92 296 GLY A CA 1
ATOM 2262 C C . GLY A 1 295 ? 26.319 48.871 34.725 1.00 109.30 296 GLY A C 1
ATOM 2263 O O . GLY A 1 295 ? 27.502 49.223 34.697 1.00 98.93 296 GLY A O 1
ATOM 2264 N N . GLU A 1 296 ? 25.470 49.012 33.686 1.00 111.05 297 GLU A N 1
ATOM 2265 C CA . GLU A 1 296 ? 25.850 49.530 32.373 1.00 99.76 297 GLU A CA 1
ATOM 2266 C C . GLU A 1 296 ? 25.466 51.008 32.228 1.00 97.12 297 GLU A C 1
ATOM 2267 O O . GLU A 1 296 ? 26.339 51.873 32.380 1.00 95.49 297 GLU A O 1
ATOM 2273 N N . ASN A 1 297 ? 24.198 51.296 31.923 1.00 100.44 298 ASN A N 1
ATOM 2274 C CA . ASN A 1 297 ? 23.658 52.661 32.061 1.00 97.84 298 ASN A CA 1
ATOM 2275 C C . ASN A 1 297 ? 23.457 53.056 33.526 1.00 89.13 298 ASN A C 1
ATOM 2276 O O . ASN A 1 297 ? 22.338 53.343 33.921 1.00 79.86 298 ASN A O 1
ATOM 2281 N N . LYS A 1 298 ? 24.522 53.053 34.340 1.00 82.06 299 LYS A N 1
ATOM 2282 C CA . LYS A 1 298 ? 24.436 53.489 35.722 1.00 74.77 299 LYS A CA 1
ATOM 2283 C C . LYS A 1 298 ? 24.020 54.981 35.822 1.00 70.53 299 LYS A C 1
ATOM 2284 O O . LYS A 1 298 ? 24.489 55.804 35.050 1.00 70.16 299 LYS A O 1
ATOM 2290 N N . PHE A 1 299 ? 23.152 55.312 36.777 1.00 64.54 300 PHE A N 1
ATOM 2291 C CA . PHE A 1 299 ? 23.077 56.640 37.324 1.00 51.44 300 PHE A CA 1
ATOM 2292 C C . PHE A 1 299 ? 23.579 56.544 38.760 1.00 58.63 300 PHE A C 1
ATOM 2293 O O . PHE A 1 299 ? 22.964 55.851 39.582 1.00 53.81 300 PHE A O 1
ATOM 2301 N N . VAL A 1 300 ? 24.675 57.244 39.070 1.00 51.56 301 VAL A N 1
ATOM 2302 C CA . VAL A 1 300 ? 25.215 57.241 40.419 1.00 48.37 301 VAL A CA 1
ATOM 2303 C C . VAL A 1 300 ? 25.145 58.614 41.082 1.00 50.74 301 VAL A C 1
ATOM 2304 O O . VAL A 1 300 ? 25.764 59.571 40.607 1.00 53.94 301 VAL A O 1
ATOM 2308 N N . ALA A 1 301 ? 24.416 58.707 42.193 1.00 44.45 302 ALA A N 1
ATOM 2309 C CA . ALA A 1 301 ? 24.369 59.924 42.983 1.00 43.54 302 ALA A CA 1
ATOM 2310 C C . ALA A 1 301 ? 25.043 59.761 44.356 1.00 45.55 302 ALA A C 1
ATOM 2311 O O . ALA A 1 301 ? 24.805 58.777 45.066 1.00 47.61 302 ALA A O 1
ATOM 2313 N N . THR A 1 302 ? 25.849 60.737 44.740 1.00 42.06 303 THR A N 1
ATOM 2314 C CA . THR A 1 302 ? 26.320 60.846 46.118 1.00 43.08 303 THR A CA 1
ATOM 2315 C C . THR A 1 302 ? 25.871 62.188 46.678 1.00 44.10 303 THR A C 1
ATOM 2316 O O . THR A 1 302 ? 25.719 63.152 45.931 1.00 41.79 303 THR A O 1
ATOM 2320 N N . ALA A 1 303 ? 25.671 62.257 48.005 1.00 41.46 304 ALA A N 1
ATOM 2321 C CA . ALA A 1 303 ? 25.348 63.490 48.645 1.00 35.08 304 ALA A CA 1
ATOM 2322 C C . ALA A 1 303 ? 25.741 63.513 50.093 1.00 36.13 304 ALA A C 1
ATOM 2323 O O . ALA A 1 303 ? 25.933 62.456 50.725 1.00 34.68 304 ALA A O 1
ATOM 2325 N N . GLY A 1 304 ? 25.850 64.716 50.635 1.00 35.95 305 GLY A N 1
ATOM 2326 C CA . GLY A 1 304 ? 26.071 64.915 52.062 1.00 35.94 305 GLY A CA 1
ATOM 2327 C C . GLY A 1 304 ? 25.355 66.178 52.530 1.00 39.34 305 GLY A C 1
ATOM 2328 O O . GLY A 1 304 ? 25.054 67.105 51.713 1.00 36.62 305 GLY A O 1
ATOM 2329 N N . GLY A 1 305 ? 25.093 66.245 53.840 1.00 33.97 306 GLY A N 1
ATOM 2330 C CA . GLY A 1 305 ? 24.456 67.400 54.400 1.00 35.06 306 GLY A CA 1
ATOM 2331 C C . GLY A 1 305 ? 24.578 67.547 55.889 1.00 38.90 306 GLY A C 1
ATOM 2332 O O . GLY A 1 305 ? 24.895 66.578 56.627 1.00 36.83 306 GLY A O 1
ATOM 2333 N N . VAL A 1 306 ? 24.432 68.791 56.354 1.00 37.35 307 VAL A N 1
ATOM 2334 C CA . VAL A 1 306 ? 24.407 69.063 57.788 1.00 37.97 307 VAL A CA 1
ATOM 2335 C C . VAL A 1 306 ? 23.195 69.944 58.000 1.00 43.17 307 VAL A C 1
ATOM 2336 O O . VAL A 1 306 ? 22.788 70.676 57.100 1.00 43.92 307 VAL A O 1
ATOM 2340 N N . GLY A 1 307 ? 22.609 69.886 59.186 1.00 40.94 308 GLY A N 1
ATOM 2341 C CA . GLY A 1 307 ? 21.403 70.608 59.429 1.00 37.98 308 GLY A CA 1
ATOM 2342 C C . GLY A 1 307 ? 21.194 70.861 60.886 1.00 38.04 308 GLY A C 1
ATOM 2343 O O . GLY A 1 307 ? 21.891 70.310 61.721 1.00 36.11 308 GLY A O 1
ATOM 2344 N N . LEU A 1 308 ? 20.216 71.713 61.173 1.00 41.07 309 LEU A N 1
ATOM 2345 C CA . LEU A 1 308 ? 19.813 72.027 62.523 1.00 39.82 309 LEU A CA 1
ATOM 2346 C C . LEU A 1 308 ? 18.273 71.953 62.575 1.00 42.35 309 LEU A C 1
ATOM 2347 O O . LEU A 1 308 ? 17.610 72.348 61.618 1.00 40.03 309 LEU A O 1
ATOM 2352 N N . ARG A 1 309 ? 17.734 71.435 63.680 1.00 37.64 310 ARG A N 1
ATOM 2353 C CA . ARG A 1 309 ? 16.290 71.209 63.829 1.00 38.10 310 ARG A CA 1
ATOM 2354 C C . ARG A 1 309 ? 15.858 71.673 65.224 1.00 39.81 310 ARG A C 1
ATOM 2355 O O . ARG A 1 309 ? 16.488 71.310 66.233 1.00 38.54 310 ARG A O 1
ATOM 2363 N N . HIS A 1 310 ? 14.812 72.492 65.284 1.00 38.32 311 HIS A N 1
ATOM 2364 C CA . HIS A 1 310 ? 14.250 72.899 66.559 1.00 38.39 311 HIS A CA 1
ATOM 2365 C C . HIS A 1 310 ? 12.745 72.748 66.605 1.00 40.95 311 HIS A C 1
ATOM 2366 O O . HIS A 1 310 ? 12.012 73.230 65.721 1.00 42.13 311 HIS A O 1
ATOM 2373 N N . LYS A 1 311 ? 12.263 72.091 67.635 1.00 41.93 312 LYS A N 1
ATOM 2374 C CA . LYS A 1 311 ? 10.815 71.893 67.818 1.00 46.75 312 LYS A CA 1
ATOM 2375 C C . LYS A 1 311 ? 10.286 72.775 68.944 1.00 48.89 312 LYS A C 1
ATOM 2376 O O . LYS A 1 311 ? 10.993 73.015 69.953 1.00 48.98 312 LYS A O 1
ATOM 2382 N N . PHE A 1 312 ? 9.051 73.242 68.790 1.00 41.48 313 PHE A N 1
ATOM 2383 C CA . PHE A 1 312 ? 8.450 74.113 69.792 1.00 45.81 313 PHE A CA 1
ATOM 2384 C C . PHE A 1 312 ? 6.945 73.962 69.751 1.00 48.35 313 PHE A C 1
ATOM 2385 O O . PHE A 1 312 ? 6.397 73.423 68.781 1.00 43.88 313 PHE A O 1
#

Foldseek 3Di:
DKDKWWKWKWWKKKKWKAWFFQVGGPDIDIDIDIFTLFIKIKMWDKDDPPPFKMKIWMKMATDGPVRPDDDIRPPPTWIWMAGQAFTKIFAFHKFLVLVFDVQWVDRDDDCFQTVVVVNVVTGTFGWMKTKGDDDQQKIKMKIKHQQVRQDDQWHIKIKMKMKGDDQFKIKIKIKMWTAGADDPPDFTWGRKMKIKMKIWGDDAFWTKMKMKMKIWTFTPDPPSDIWMKIKMKIKIWGDDPFKIKMKMKMWIDQIGAPPPVGQGIKIKMKIWMWGDPDPFKIKIKMKMWMWRDPVNRTIIMIMIIIMIMGID

Radius of gyration: 20.65 Å; Cα contacts (8 Å, |Δi|>4): 896; chains: 1; bounding box: 51×37×55 Å

Sequence (312 aa):
DVTLYGTIKAGVETSRSVFHQNGQVTEVTTATGIVDLGSKIGFKGQEDLGNGLKAIWQVEQKASIAGTDSGWGNRQSFIGLKGGFGKLRVGRLNSVLKDTGDINPWDSKSDYLGVNKIAEPEARLISVRYDSPEFAGLSGSVQYALNDNAGRHNSESYHAGFNYKNGGFFVQYGGAYKRHHQVQEGLNIEKYQIHRLVSGYDNDALYASVAVQQQDAKLTDASNSHNSQTEVAATLAYRFGNVTPRVSYAHGFKGLVAKADIGNRYDQVVVGAEYDFSKRTSALVSAGWLQEGKGENKFVATAGGVGLRHKF

Organism: Neisseria meningitidis serogroup B (strain ATCC BAA-335 / MC58) (NCBI:txid122586)

CATH classification: 2.40.160.10

B-factor: mean 51.11, std 17.2, range [29.99, 122.64]

Nearest PDB structures (foldseek):
  3wi5-assembly1_A  TM=1.003E+00  e=1.431E-57  Neisseria meningitidis
  3wi4-assembly1_A  TM=9.757E-01  e=1.069E-47  Neisseria meningitidis MC58
  4aui-assembly1_C  TM=9.256E-01  e=1.089E-39  Neisseria gonorrhoeae
  1pho-assembly1_A  TM=6.775E-01  e=1.282E-10  Escherichia coli
  2hdf-assembly1_A  TM=4.720E-01  e=2.930E-02  Escherichia coli

Secondary structure (DSSP, 8-state):
-EEEEEEEEEEEEEEEEEEE-SSSEEEEEEEEEEEE---EEEEEEEEEEETTEEEEEEEEEE--TTS----SS-SSEEEEEEETTEEEEEEEEE-TGGGT--------SSTTTTT-TTTTT--EEEEEEEEPPPBTTEEEEEEEE-HHHH-SS---EEEEEEEEEETTEEEEEEEEEEEEE--SSS--EEEEEEEEEEEEEEETTEEEEEEEEEEEEEESSTT--EEEEEEEEEEEE--BTTEEEEEEEEEE-----SSBTB---EEEEEEEEEEESSSSEEEEEEEEEEE-S-SSS-EEEEEEEEEEEEE-

Solvent-accessible surface area: 16214 Å² total; per-residue (Å²): 114,120,52,101,28,3,12,50,34,24,15,60,18,68,18,119,14,16,75,36,88,122,59,138,80,85,79,67,69,94,59,104,30,152,21,16,18,35,2,46,58,0,66,84,6,73,108,110,81,29,163,58,58,46,28,16,79,21,53,7,13,89,27,18,102,67,66,109,56,103,39,197,14,37,48,28,15,32,110,12,78,59,19,71,99,5,59,80,21,77,19,88,0,16,6,7,4,56,62,3,11,95,6,31,27,22,35,20,133,21,82,43,2,0,0,37,31,0,16,106,37,35,49,54,43,78,5,48,14,68,22,37,68,120,168,81,10,93,26,19,14,89,7,80,4,84,67,137,80,37,40,233,106,26,4,21,5,115,16,46,10,89,43,59,82,96,65,12,94,15,32,41,60,0,3,15,80,34,96,63,59,67,13,157,125,36,100,52,28,43,112,30,66,3,69,2,80,2,31,12,88,60,66,114,33,67,43,26,10,87,1,64,2,54,26,30,7,68,17,48,49,114,92,82,43,76,20,20,23,42,2,42,4,41,9,101,8,103,97,128,65,80,58,21,53,36,60,1,97,0,20,0,97,136,13,117,36,70,93,96,50,20,1,40,105,3,20,1,44,0,77,10,26,25,91,24,122,56,210,135,33,6,28,20,76,17,50,9,88,1,47,30,5,126,50,82,61,60,26,26,0,66,11,20,13,83,12,98,29,61,100,90

InterPro domains:
  IPR001702 Porin, Gram-negative type [PF00267] (28-331)
  IPR001702 Porin, Gram-negative type [PR00182] (53-64)
  IPR001702 Porin, Gram-negative type [PR00182] (93-103)
  IPR001702 Porin, Gram-negative type [PR00182] (147-158)
  IPR001702 Porin, Gram-negative type [PR00182] (174-186)
  IPR001702 Porin, Gram-negative type [PR00182] (288-305)
  IPR002299 Porin, Neisseria sp. type [PR00184] (55-80)
  IPR002299 Porin, Neisseria sp. type [PR00184] (91-110)
  IPR002299 Porin, Neisseria sp. type [PR00184] (146-163)
  IPR002299 Porin, Neisseria sp. type [PR00184] (175-192)
  IPR002299 Porin, Neisseria sp. type [PR00184] (212-232)
  IPR002299 Porin, Neisseria sp. type [PR00184] (246-272)
  IPR002299 Porin, Neisseria sp. type [PR00184] (285-309)
  IPR013793 Porin, Gram-negative type, conserved site [PS00576] (288-304)
  IPR023614 Porin domain superfamily [G3DSA:2.40.160.10] (20-331)
  IPR033900 Porin domain, Gram-negative type [cd00342] (21-331)
  IPR050298 Gram-negative bacterial outer membrane porin [PTHR34501] (1-331)